Protein AF-A0A2E2RH94-F1 (afdb_monomer_lite)

pLDDT: mean 75.49, std 23.15, range [34.75, 98.81]

Secondary structure (DSSP, 8-state):
----------------PPPPP-------------------------------HHHHHHHHHHHHHHHHHHGGGSS--------S--HHHHTTTEE--SPPP-HHHHHHTT-EEEEEE--TTSTT-SEEEEEEE-GGG-S-EEEEEEE-SSHHHIIIIISHHHHTTSSTT---STTS-S--TTHHHHEEESSSTT--TT-EEESEEEEEEETTEEEEEE-SSHHHHHHHHHHHHHHHTT---

Structure (mmCIF, N/CA/C/O backbone):
data_AF-A0A2E2RH94-F1
#
_entry.id   AF-A0A2E2RH94-F1
#
loop_
_atom_site.group_PDB
_atom_site.id
_atom_site.type_symbol
_atom_site.label_atom_id
_atom_site.label_alt_id
_atom_site.label_comp_id
_atom_site.label_asym_id
_atom_site.label_entity_id
_atom_site.label_seq_id
_atom_site.pdbx_PDB_ins_code
_atom_site.Cartn_x
_atom_site.Cartn_y
_atom_site.Cartn_z
_atom_site.occupancy
_atom_site.B_iso_or_equiv
_atom_site.auth_seq_id
_atom_site.auth_comp_id
_atom_site.auth_asym_id
_atom_site.auth_atom_id
_atom_site.pdbx_PDB_model_num
ATOM 1 N N . MET A 1 1 ? -45.875 38.814 -31.715 1.00 34.75 1 MET A N 1
ATOM 2 C CA . MET A 1 1 ? -45.897 39.236 -33.132 1.00 34.75 1 MET A CA 1
ATOM 3 C C . MET A 1 1 ? -44.471 39.034 -33.633 1.00 34.75 1 MET A C 1
ATOM 5 O O . MET A 1 1 ? -43.617 39.758 -33.154 1.00 34.75 1 MET A O 1
ATOM 9 N N . VAL A 1 2 ? -44.099 38.009 -34.412 1.00 38.94 2 VAL A N 1
ATOM 10 C CA . VAL A 1 2 ? -44.806 36.985 -35.237 1.00 38.94 2 VAL A CA 1
ATOM 11 C C . VAL A 1 2 ? -43.968 35.673 -35.122 1.00 38.94 2 VAL A C 1
ATOM 13 O O . VAL A 1 2 ? -42.753 35.793 -35.152 1.00 38.94 2 VAL A O 1
ATOM 16 N N . VAL A 1 3 ? -44.437 34.502 -34.649 1.00 38.06 3 VAL A N 1
ATOM 17 C CA . VAL A 1 3 ? -45.238 33.383 -35.248 1.00 38.06 3 VAL A CA 1
ATOM 18 C C . VAL A 1 3 ? -44.596 32.615 -36.440 1.00 38.06 3 VAL A C 1
ATOM 20 O O . VAL A 1 3 ? -44.175 33.255 -37.394 1.00 38.06 3 VAL A O 1
ATOM 23 N N . ALA A 1 4 ? -44.694 31.259 -36.391 1.00 41.59 4 ALA A N 1
ATOM 24 C CA . ALA A 1 4 ? -44.465 30.210 -37.433 1.00 41.59 4 ALA A CA 1
ATOM 25 C C . ALA A 1 4 ? -42.999 29.886 -37.843 1.00 41.59 4 ALA A C 1
ATOM 27 O O . ALA A 1 4 ? -42.171 30.788 -37.839 1.00 41.59 4 ALA A O 1
ATOM 28 N N . ALA A 1 5 ? -42.587 28.657 -38.232 1.00 42.06 5 ALA A N 1
ATOM 29 C CA . ALA A 1 5 ? -43.099 27.258 -38.099 1.00 42.06 5 ALA A CA 1
ATOM 30 C C . ALA A 1 5 ? -41.864 26.287 -38.108 1.00 42.06 5 ALA A C 1
ATOM 32 O O . ALA A 1 5 ? -40.779 26.742 -38.463 1.00 42.06 5 ALA A O 1
ATOM 33 N N . ASP A 1 6 ? -41.825 25.058 -37.565 1.00 45.62 6 ASP A N 1
ATOM 34 C CA . ASP A 1 6 ? -42.518 23.761 -37.815 1.00 45.62 6 ASP A CA 1
ATOM 35 C C . ASP A 1 6 ? -42.101 22.988 -39.099 1.00 45.62 6 ASP A C 1
ATOM 37 O O . ASP A 1 6 ? -42.232 23.526 -40.197 1.00 45.62 6 ASP A O 1
ATOM 41 N N . ILE A 1 7 ? -41.608 21.739 -38.934 1.00 41.69 7 ILE A N 1
ATOM 42 C CA . ILE A 1 7 ? -41.880 20.503 -39.725 1.00 41.69 7 ILE A CA 1
ATOM 43 C C . ILE A 1 7 ? -40.933 19.337 -39.330 1.00 41.69 7 ILE A C 1
ATOM 45 O O . ILE A 1 7 ? -39.730 19.501 -39.131 1.00 41.69 7 ILE A O 1
ATOM 49 N N . SER A 1 8 ? -41.509 18.131 -39.253 1.00 41.22 8 SER A N 1
ATOM 50 C CA . SER A 1 8 ? -40.906 16.844 -38.859 1.00 41.22 8 SER A CA 1
ATOM 51 C C . SER A 1 8 ? -39.922 16.194 -39.847 1.00 41.22 8 SER A C 1
ATOM 53 O O . SER A 1 8 ? -40.106 16.269 -41.059 1.00 41.22 8 SER A O 1
ATOM 55 N N . ALA A 1 9 ? -39.040 15.332 -39.319 1.00 44.25 9 ALA A N 1
ATOM 56 C CA . ALA A 1 9 ? -38.658 14.061 -39.955 1.00 44.25 9 ALA A CA 1
ATOM 57 C C . ALA A 1 9 ? -38.325 12.994 -38.887 1.00 44.25 9 ALA A C 1
ATOM 59 O O . ALA A 1 9 ? -37.785 13.314 -37.831 1.00 44.25 9 ALA A O 1
ATOM 60 N N . ALA A 1 10 ? -38.681 11.732 -39.146 1.00 40.06 10 ALA A N 1
ATOM 61 C CA . ALA A 1 10 ? -38.535 10.597 -38.222 1.00 40.06 10 ALA A CA 1
ATOM 62 C C . ALA A 1 10 ? -37.534 9.544 -38.755 1.00 40.06 10 ALA A C 1
ATOM 64 O O . ALA A 1 10 ? -36.900 9.777 -39.781 1.00 40.06 10 ALA A O 1
ATOM 65 N N . LEU A 1 11 ? -37.507 8.355 -38.119 1.00 44.03 11 LEU A N 1
ATOM 66 C CA . LEU A 1 11 ? -36.688 7.158 -38.432 1.00 44.03 11 LEU A CA 1
ATOM 67 C C . LEU A 1 11 ? -35.236 7.244 -37.886 1.00 44.03 11 LEU A C 1
ATOM 69 O O . LEU A 1 11 ? -34.620 8.296 -37.948 1.00 44.03 11 LEU A O 1
ATOM 73 N N . LEU A 1 12 ? -34.611 6.202 -37.314 1.00 41.25 12 LEU A N 1
ATOM 74 C CA . LEU A 1 12 ? -35.006 4.799 -37.089 1.00 41.25 12 LEU A CA 1
ATOM 75 C C . LEU A 1 12 ? -34.323 4.256 -35.801 1.00 41.25 12 LEU A C 1
ATOM 77 O O . LEU A 1 12 ? -33.188 4.626 -35.513 1.00 41.25 12 LEU A O 1
ATOM 81 N N . ARG A 1 13 ? -34.962 3.340 -35.052 1.00 48.84 13 ARG A N 1
ATOM 82 C CA . ARG A 1 13 ? -34.314 2.538 -33.982 1.00 48.84 13 ARG A CA 1
ATOM 83 C C . ARG A 1 13 ? -34.101 1.093 -34.457 1.00 48.84 13 ARG A C 1
ATOM 85 O O . ARG A 1 13 ? -35.051 0.533 -35.002 1.00 48.84 13 ARG A O 1
ATOM 92 N N . PRO A 1 14 ? -32.976 0.431 -34.136 1.00 50.62 14 PRO A N 1
ATOM 93 C CA . PRO A 1 14 ? -32.889 -1.027 -34.118 1.00 50.62 14 PRO A CA 1
ATOM 94 C C . PRO A 1 14 ? -33.113 -1.570 -32.697 1.00 50.62 14 PRO A C 1
ATOM 96 O O . PRO A 1 14 ? -32.369 -1.254 -31.771 1.00 50.62 14 PRO A O 1
ATOM 99 N N . HIS A 1 15 ? -34.124 -2.424 -32.530 1.00 40.31 15 HIS A N 1
ATOM 100 C CA . HIS A 1 15 ? -34.202 -3.346 -31.393 1.00 40.31 15 HIS A CA 1
ATOM 101 C C . HIS A 1 15 ? -33.255 -4.531 -31.632 1.00 40.31 15 HIS A C 1
ATOM 103 O O . HIS A 1 15 ? -33.234 -5.075 -32.734 1.00 40.31 15 HIS A O 1
ATOM 109 N N . LEU A 1 16 ? -32.569 -5.000 -30.587 1.00 48.28 16 LEU A N 1
ATOM 110 C CA . LEU A 1 16 ? -31.959 -6.332 -30.552 1.00 48.28 16 LEU A CA 1
ATOM 111 C C . LEU A 1 16 ? -32.550 -7.120 -29.380 1.00 48.28 16 LEU A C 1
ATOM 113 O O . LEU A 1 16 ? -32.588 -6.647 -28.246 1.00 48.28 16 LEU A O 1
ATOM 117 N N . THR A 1 17 ? -33.083 -8.301 -29.687 1.00 55.12 17 THR A N 1
ATOM 118 C CA . THR A 1 17 ? -33.814 -9.177 -28.760 1.00 55.12 17 THR A CA 1
ATOM 119 C C . THR A 1 17 ? -32.939 -10.333 -28.273 1.00 55.12 17 THR A C 1
ATOM 121 O O . THR A 1 17 ? -32.104 -10.808 -29.044 1.00 55.12 17 THR A O 1
ATOM 124 N N . PRO A 1 18 ? -33.159 -10.858 -27.053 1.00 44.66 18 PRO A N 1
ATOM 125 C CA . PRO A 1 18 ? -32.427 -12.021 -26.557 1.00 44.66 18 PRO A CA 1
ATOM 126 C C . PRO A 1 18 ? -32.802 -13.297 -27.328 1.00 44.66 18 PRO A C 1
ATOM 128 O O . PRO A 1 18 ? -33.971 -13.525 -27.653 1.00 44.66 18 PRO A O 1
ATOM 131 N N . SER A 1 19 ? -31.807 -14.138 -27.616 1.00 50.31 19 SER A N 1
ATOM 132 C CA . SER A 1 19 ? -31.983 -15.433 -28.280 1.00 50.31 19 SER A CA 1
ATOM 133 C C . SER A 1 19 ? -32.398 -16.541 -27.298 1.00 50.31 19 SER A C 1
ATOM 135 O O . SER A 1 19 ? -32.240 -16.433 -26.084 1.00 50.31 19 SER A O 1
ATOM 137 N N . LYS A 1 20 ? -33.029 -17.588 -27.842 1.00 44.81 20 LYS A N 1
ATOM 138 C CA . LYS A 1 20 ? -33.805 -18.589 -27.095 1.00 44.81 20 LYS A CA 1
ATOM 139 C C . LYS A 1 20 ? -32.974 -19.701 -26.454 1.00 44.81 20 LYS A C 1
ATOM 141 O O . LYS A 1 20 ? -31.965 -20.144 -26.992 1.00 44.81 20 LYS A O 1
ATOM 146 N N . CYS A 1 21 ? -33.534 -20.237 -25.372 1.00 38.25 21 CYS A N 1
ATOM 147 C CA . CYS A 1 21 ? -33.260 -21.578 -24.866 1.00 38.25 21 CYS A CA 1
ATOM 148 C C . CYS A 1 21 ? -33.677 -22.652 -25.886 1.00 38.25 21 CYS A C 1
ATOM 150 O O . CYS A 1 21 ? -34.764 -22.541 -26.447 1.00 38.25 21 CYS A O 1
ATOM 152 N N . ASP A 1 22 ? -32.928 -23.753 -25.978 1.00 43.59 22 ASP A N 1
ATOM 153 C CA . ASP A 1 22 ? -33.459 -25.035 -26.456 1.00 43.59 22 ASP A CA 1
ATOM 154 C C . ASP A 1 22 ? -32.840 -26.204 -25.668 1.00 43.59 22 ASP A C 1
ATOM 156 O O . ASP A 1 22 ? -31.654 -26.513 -25.781 1.00 43.59 22 ASP A O 1
ATOM 160 N N . LEU A 1 23 ? -33.659 -26.858 -24.834 1.00 44.84 23 LEU A N 1
ATOM 161 C CA . LEU A 1 23 ? -33.285 -28.083 -24.120 1.00 44.84 23 LEU A CA 1
ATOM 162 C C . LEU A 1 23 ? -33.492 -29.299 -25.027 1.00 44.84 23 LEU A C 1
ATOM 164 O O . LEU A 1 23 ? -34.626 -29.647 -25.361 1.00 44.84 23 LEU A O 1
ATOM 168 N N . HIS A 1 24 ? -32.417 -30.019 -25.341 1.00 39.75 24 HIS A N 1
ATOM 169 C CA . HIS A 1 24 ? -32.516 -31.264 -26.098 1.00 39.75 24 HIS A CA 1
ATOM 170 C C . HIS A 1 24 ? -32.767 -32.469 -25.172 1.00 39.75 24 HIS A C 1
ATOM 172 O O . HIS A 1 24 ? -31.896 -32.887 -24.410 1.00 39.75 24 HIS A O 1
ATOM 178 N N . ARG A 1 25 ? -33.974 -33.047 -25.243 1.00 43.28 25 ARG A N 1
ATOM 179 C CA . ARG A 1 25 ? -34.369 -34.281 -24.539 1.00 43.28 25 ARG A CA 1
ATOM 180 C C . ARG A 1 25 ? -34.593 -35.412 -25.554 1.00 43.28 25 ARG A C 1
ATOM 182 O O . ARG A 1 25 ? -35.577 -35.346 -26.291 1.00 43.28 25 ARG A O 1
ATOM 189 N N . PRO A 1 26 ? -33.780 -36.485 -25.554 1.00 51.16 26 PRO A N 1
ATOM 190 C CA . PRO A 1 26 ? -34.049 -37.666 -26.368 1.00 51.16 26 PRO A CA 1
ATOM 191 C C . PRO A 1 26 ? -35.273 -38.455 -25.883 1.00 51.16 26 PRO A C 1
ATOM 193 O O . PRO A 1 26 ? -35.604 -38.495 -24.693 1.00 51.16 26 PRO A O 1
ATOM 196 N N . SER A 1 27 ? -35.959 -39.080 -26.834 1.00 46.31 27 SER A N 1
ATOM 197 C CA . SER A 1 27 ? -37.256 -39.728 -26.663 1.00 46.31 27 SER A CA 1
ATOM 198 C C . SER A 1 27 ? -37.166 -41.207 -26.258 1.00 46.31 27 SER A C 1
ATOM 200 O O . SER A 1 27 ? -36.162 -41.895 -26.424 1.00 46.31 27 SER A O 1
ATOM 202 N N . ARG A 1 28 ? -38.264 -41.695 -25.672 1.00 45.09 28 ARG A N 1
ATOM 203 C CA . ARG A 1 28 ? -38.402 -43.026 -25.068 1.00 45.09 28 ARG A CA 1
ATOM 204 C C . ARG A 1 28 ? -38.898 -44.034 -26.112 1.00 45.09 28 ARG A C 1
ATOM 206 O O . ARG A 1 28 ? -40.040 -43.917 -26.546 1.00 45.09 28 ARG A O 1
ATOM 213 N N . LEU A 1 29 ? -38.103 -45.048 -26.457 1.00 50.25 29 LEU A N 1
ATOM 214 C CA . LEU A 1 29 ? -38.548 -46.156 -27.317 1.00 50.25 29 LEU A CA 1
ATOM 215 C C . LEU A 1 29 ? -39.038 -47.359 -26.492 1.00 50.25 29 LEU A C 1
ATOM 217 O O . LEU A 1 29 ? -38.396 -47.791 -25.537 1.00 50.25 29 LEU A O 1
ATOM 221 N N . ARG A 1 30 ? -40.206 -47.892 -26.874 1.00 47.62 30 ARG A N 1
ATOM 222 C CA . ARG A 1 30 ? -40.797 -49.148 -26.384 1.00 47.62 30 ARG A CA 1
ATOM 223 C C . ARG A 1 30 ? -40.740 -50.195 -27.496 1.00 47.62 30 ARG A C 1
ATOM 225 O O . ARG A 1 30 ? -41.246 -49.898 -28.570 1.00 47.62 30 ARG A O 1
ATOM 232 N N . THR A 1 31 ? -40.285 -51.403 -27.161 1.00 39.84 31 THR A N 1
ATOM 233 C CA . THR A 1 31 ? -40.664 -52.755 -27.659 1.00 39.84 31 THR A CA 1
ATOM 234 C C . THR A 1 31 ? -39.574 -53.727 -27.167 1.00 39.84 31 THR A C 1
ATOM 236 O O . THR A 1 31 ? -38.442 -53.319 -26.954 1.00 39.84 31 THR A O 1
ATOM 239 N N . GLY A 1 32 ? -39.800 -55.014 -26.907 1.00 41.34 32 GLY A N 1
ATOM 240 C CA . GLY A 1 32 ? -41.037 -55.785 -26.928 1.00 41.34 32 GLY A CA 1
ATOM 241 C C . GLY A 1 32 ? -40.736 -57.290 -26.982 1.00 41.34 32 GLY A C 1
ATOM 242 O O . GLY A 1 32 ? -40.424 -57.799 -28.044 1.00 41.34 32 GLY A O 1
ATOM 243 N N . TYR A 1 33 ? -40.886 -57.981 -25.845 1.00 37.12 33 TYR A N 1
ATOM 244 C CA . TYR A 1 33 ? -41.241 -59.409 -25.719 1.00 37.12 33 TYR A CA 1
ATOM 245 C C . TYR A 1 33 ? -40.425 -60.495 -26.474 1.00 37.12 33 TYR A C 1
ATOM 247 O O . TYR A 1 33 ? -40.554 -60.658 -27.683 1.00 37.12 33 TYR A O 1
ATOM 255 N N . ARG A 1 34 ? -39.803 -61.422 -25.722 1.00 47.12 34 ARG A N 1
ATOM 256 C CA . ARG A 1 34 ? -40.084 -62.880 -25.828 1.00 47.12 34 ARG A CA 1
ATOM 257 C C . ARG A 1 34 ? -39.453 -63.680 -24.682 1.00 47.12 34 ARG A C 1
ATOM 259 O O . ARG A 1 34 ? -38.241 -63.678 -24.506 1.00 47.12 34 ARG A O 1
ATOM 266 N N . LYS A 1 35 ? -40.280 -64.445 -23.961 1.00 40.72 35 LYS A N 1
ATOM 267 C CA . LYS A 1 35 ? -39.820 -65.591 -23.158 1.00 40.72 35 LYS A CA 1
ATOM 268 C C . LYS A 1 35 ? -39.405 -66.737 -24.093 1.00 40.72 35 LYS A C 1
ATOM 270 O O . LYS A 1 35 ? -40.108 -67.009 -25.066 1.00 40.72 35 LYS A O 1
ATOM 275 N N . ARG A 1 36 ? -38.363 -67.486 -23.727 1.00 45.09 36 ARG A N 1
ATOM 276 C CA . ARG A 1 36 ? -38.272 -68.936 -23.976 1.00 45.09 36 ARG A CA 1
ATOM 277 C C . ARG A 1 36 ? -37.844 -69.639 -22.689 1.00 45.09 36 ARG A C 1
ATOM 279 O O . ARG A 1 36 ? -37.303 -69.014 -21.783 1.00 45.09 36 ARG A O 1
ATOM 286 N N . VAL A 1 37 ? -38.192 -70.914 -22.607 1.00 38.94 37 VAL A N 1
ATOM 287 C CA . VAL A 1 37 ? -38.242 -71.740 -21.399 1.00 38.94 37 VAL A CA 1
ATOM 288 C C . VAL A 1 37 ? -37.386 -72.983 -21.641 1.00 38.94 37 VAL A C 1
ATOM 290 O O . VAL A 1 37 ? -37.566 -73.571 -22.697 1.00 38.94 37 VAL A O 1
ATOM 293 N N . PHE A 1 38 ? -36.536 -73.338 -20.659 1.00 35.84 38 PHE A N 1
ATOM 294 C CA . PHE A 1 38 ? -36.025 -74.685 -20.295 1.00 35.84 38 PHE A CA 1
ATOM 295 C C . PHE A 1 38 ? -35.384 -75.563 -21.412 1.00 35.84 38 PHE A C 1
ATOM 297 O O . PHE A 1 38 ? -35.854 -75.625 -22.537 1.00 35.84 38 PHE A O 1
ATOM 304 N N . ILE A 1 39 ? -34.273 -76.269 -21.175 1.00 41.81 39 ILE A N 1
ATOM 305 C CA . ILE A 1 39 ? -34.228 -77.659 -20.664 1.00 41.81 39 ILE A CA 1
ATOM 306 C C . ILE A 1 39 ? -32.754 -78.036 -20.368 1.00 41.81 39 ILE A C 1
ATOM 308 O O . ILE A 1 39 ? -31.844 -77.613 -21.074 1.00 41.81 39 ILE A O 1
ATOM 312 N N . GLN A 1 40 ? -32.576 -78.858 -19.328 1.00 39.44 40 GLN A N 1
ATOM 313 C CA . GLN A 1 40 ? -31.422 -79.687 -18.923 1.00 39.44 40 GLN A CA 1
ATOM 314 C C . GLN A 1 40 ? -30.279 -80.006 -19.914 1.00 39.44 40 GLN A C 1
ATOM 316 O O . GLN A 1 40 ? -30.497 -80.377 -21.062 1.00 39.44 40 GLN A O 1
ATOM 321 N N . GLY A 1 41 ? -29.070 -80.105 -19.342 1.00 40.88 41 GLY A N 1
ATOM 322 C CA . GLY A 1 41 ? -27.928 -80.839 -19.899 1.00 40.88 41 GLY A CA 1
ATOM 323 C C . GLY A 1 41 ? -26.811 -81.024 -18.863 1.00 40.88 41 GLY A C 1
ATOM 324 O O . GLY A 1 41 ? -25.974 -80.143 -18.699 1.00 40.88 41 GLY A O 1
ATOM 325 N N . VAL A 1 42 ? -26.802 -82.151 -18.141 1.00 47.12 42 VAL A N 1
ATOM 326 C CA . VAL A 1 42 ? -25.696 -82.524 -17.235 1.00 47.12 42 VAL A CA 1
ATOM 327 C C . VAL A 1 42 ? -24.639 -83.277 -18.038 1.00 47.12 42 VAL A C 1
ATOM 329 O O . VAL A 1 42 ? -24.945 -84.312 -18.623 1.00 47.12 42 VAL A O 1
ATOM 332 N N . ALA A 1 43 ? -23.397 -82.793 -18.028 1.00 41.72 43 ALA A N 1
ATOM 333 C CA . ALA A 1 43 ? -22.245 -83.516 -18.560 1.00 41.72 43 ALA A CA 1
ATOM 334 C C . ALA A 1 43 ? -21.020 -83.280 -17.666 1.00 41.72 43 ALA A C 1
ATOM 336 O O . ALA A 1 43 ? -20.430 -82.202 -17.651 1.00 41.72 43 ALA A O 1
ATOM 337 N N . THR A 1 44 ? -20.648 -84.301 -16.897 1.00 45.19 44 THR A N 1
ATOM 338 C CA . THR A 1 44 ? -19.412 -84.336 -16.110 1.00 45.19 44 THR A CA 1
ATOM 339 C C . THR A 1 44 ? -18.226 -84.681 -17.006 1.00 45.19 44 THR A C 1
ATOM 341 O O . THR A 1 44 ? -18.223 -85.748 -17.618 1.00 45.19 44 THR A O 1
ATOM 344 N N . ALA A 1 45 ? -17.190 -83.843 -17.022 1.00 41.69 45 ALA A N 1
ATOM 345 C CA . ALA A 1 45 ? -15.897 -84.172 -17.619 1.00 41.69 45 ALA A CA 1
ATOM 346 C C . ALA A 1 45 ? -14.769 -83.742 -16.671 1.00 41.69 45 ALA A C 1
ATOM 348 O O . ALA A 1 45 ? -14.579 -82.553 -16.417 1.00 41.69 45 ALA A O 1
ATOM 349 N N . ALA A 1 46 ? -14.045 -84.719 -16.123 1.00 48.12 46 ALA A N 1
ATOM 350 C CA . ALA A 1 46 ? -12.855 -84.478 -15.316 1.00 48.12 46 ALA A CA 1
ATOM 351 C C . ALA A 1 46 ? -11.629 -84.278 -16.221 1.00 48.12 46 ALA A C 1
ATOM 353 O O . ALA A 1 46 ? -11.464 -85.008 -17.196 1.00 48.12 46 ALA A O 1
ATOM 354 N N . SER A 1 47 ? -10.763 -83.329 -15.861 1.00 53.03 47 SER A N 1
ATOM 355 C CA . SER A 1 47 ? -9.494 -83.024 -16.541 1.00 53.03 47 SER A CA 1
ATOM 356 C C . SER A 1 47 ? -8.439 -82.570 -15.511 1.00 53.03 47 SER A C 1
ATOM 358 O O . SER A 1 47 ? -8.817 -82.122 -14.426 1.00 53.03 47 SER A O 1
ATOM 360 N N . PRO A 1 48 ? -7.130 -82.740 -15.784 1.00 57.03 48 PRO A N 1
ATOM 361 C CA . PRO A 1 48 ? -6.111 -82.907 -14.740 1.00 57.03 48 PRO A CA 1
ATOM 362 C C . PRO A 1 48 ? -5.552 -81.597 -14.145 1.00 57.03 48 PRO A C 1
ATOM 364 O O . PRO A 1 48 ? -5.634 -80.541 -14.776 1.00 57.03 48 PRO A O 1
ATOM 367 N N . PRO A 1 49 ? -4.906 -81.653 -12.961 1.00 50.66 49 PRO A N 1
ATOM 368 C CA . PRO A 1 49 ? -4.275 -80.490 -12.343 1.00 50.66 49 PRO A CA 1
ATOM 369 C C . PRO A 1 49 ? -2.952 -80.139 -13.042 1.00 50.66 49 PRO A C 1
ATOM 371 O O . PRO A 1 49 ? -1.959 -80.856 -12.916 1.00 50.66 49 PRO A O 1
ATOM 374 N N . LEU A 1 50 ? -2.914 -79.005 -13.747 1.00 49.28 50 LEU A N 1
ATOM 375 C CA . LEU A 1 50 ? -1.680 -78.454 -14.313 1.00 49.28 50 LEU A CA 1
ATOM 376 C C . LEU A 1 50 ? -1.084 -77.357 -13.418 1.00 49.28 50 LEU A C 1
ATOM 378 O O . LEU A 1 50 ? -1.779 -76.510 -12.860 1.00 49.28 50 LEU A O 1
ATOM 382 N N . SER A 1 51 ? 0.241 -77.410 -13.271 1.00 57.12 51 SER A N 1
ATOM 383 C CA . SER A 1 51 ? 1.020 -76.661 -12.280 1.00 57.12 51 SER A CA 1
ATOM 384 C C . SER A 1 51 ? 1.052 -75.147 -12.544 1.00 57.12 51 SER A C 1
ATOM 386 O O . SER A 1 51 ? 1.846 -74.654 -13.347 1.00 57.12 51 SER A O 1
ATOM 388 N N . TYR A 1 52 ? 0.213 -74.392 -11.830 1.00 55.50 52 TYR A N 1
ATOM 389 C CA . TYR A 1 52 ? 0.087 -72.933 -11.984 1.00 55.50 52 TYR A CA 1
ATOM 390 C C . TYR A 1 52 ? 1.225 -72.113 -11.340 1.00 55.50 52 TYR A C 1
ATOM 392 O O . TYR A 1 52 ? 1.464 -70.964 -11.721 1.00 55.50 52 TYR A O 1
ATOM 400 N N . SER A 1 53 ? 1.967 -72.686 -10.385 1.00 55.06 53 SER A N 1
ATOM 401 C CA . SER A 1 53 ? 2.873 -71.932 -9.499 1.00 55.06 53 SER A CA 1
ATOM 402 C C . SER A 1 53 ? 4.127 -71.362 -10.175 1.00 55.06 53 SER A C 1
ATOM 404 O O . SER A 1 53 ? 4.683 -70.376 -9.695 1.00 55.06 53 SER A O 1
ATOM 406 N N . ARG A 1 54 ? 4.584 -71.934 -11.300 1.00 53.34 54 ARG A N 1
ATOM 407 C CA . ARG A 1 54 ? 5.798 -71.466 -12.007 1.00 53.34 54 ARG A CA 1
ATOM 408 C C . ARG A 1 54 ? 5.544 -70.441 -13.114 1.00 53.34 54 ARG A C 1
ATOM 410 O O . ARG A 1 54 ? 6.490 -69.773 -13.529 1.00 53.34 54 ARG A O 1
ATOM 417 N N . LEU A 1 55 ? 4.305 -70.310 -13.591 1.00 53.81 55 LEU A N 1
ATOM 418 C CA . LEU A 1 55 ? 3.947 -69.349 -14.642 1.00 53.81 55 LEU A CA 1
ATOM 419 C C . LEU A 1 55 ? 3.648 -67.964 -14.061 1.00 53.81 55 LEU A C 1
ATOM 421 O O . LEU A 1 55 ? 4.169 -66.974 -14.573 1.00 53.81 55 LEU A O 1
ATOM 425 N N . MET A 1 56 ? 2.914 -67.903 -12.944 1.00 58.62 56 MET A N 1
ATOM 426 C CA . MET A 1 56 ? 2.519 -66.638 -12.310 1.00 58.62 56 MET A CA 1
ATOM 427 C C . MET A 1 56 ? 3.713 -65.765 -11.901 1.00 58.62 56 MET A C 1
ATOM 429 O O . MET A 1 56 ? 3.659 -64.559 -12.098 1.00 58.62 56 MET A O 1
ATOM 433 N N . ASN A 1 57 ? 4.822 -66.335 -11.412 1.00 56.22 57 ASN A N 1
ATOM 434 C CA . ASN A 1 57 ? 5.997 -65.526 -11.053 1.00 56.22 57 ASN A CA 1
ATOM 435 C C . ASN A 1 57 ? 6.653 -64.846 -12.267 1.00 56.22 57 ASN A C 1
ATOM 437 O O . ASN A 1 57 ? 7.101 -63.709 -12.159 1.00 56.22 57 ASN A O 1
ATOM 441 N N . LYS A 1 58 ? 6.698 -65.506 -13.433 1.00 54.06 58 LYS A N 1
ATOM 442 C CA . LYS A 1 58 ? 7.305 -64.914 -14.637 1.00 54.06 58 LYS A CA 1
ATOM 443 C C . LYS A 1 58 ? 6.429 -63.810 -15.229 1.00 54.06 58 LYS A C 1
ATOM 445 O O . LYS A 1 58 ? 6.955 -62.786 -15.656 1.00 54.06 58 LYS A O 1
ATOM 450 N N . THR A 1 59 ? 5.107 -63.984 -15.213 1.00 56.03 59 THR A N 1
ATOM 451 C CA . THR A 1 59 ? 4.172 -62.951 -15.681 1.00 56.03 59 THR A CA 1
ATOM 452 C C . THR A 1 59 ? 4.057 -61.784 -14.698 1.00 56.03 59 THR A C 1
ATOM 454 O O . THR A 1 59 ? 4.051 -60.641 -15.142 1.00 56.03 59 THR A O 1
ATOM 457 N N . LEU A 1 60 ? 4.055 -62.027 -13.380 1.00 58.41 60 LEU A N 1
ATOM 458 C CA . LEU A 1 60 ? 4.031 -60.966 -12.361 1.00 58.41 60 LEU A CA 1
ATOM 459 C C . LEU A 1 60 ? 5.287 -60.086 -12.406 1.00 58.41 60 LEU A C 1
ATOM 461 O O . LEU A 1 60 ? 5.156 -58.865 -12.421 1.00 58.41 60 LEU A O 1
ATOM 465 N N . ILE A 1 61 ? 6.487 -60.673 -12.511 1.00 60.38 61 ILE A N 1
ATOM 466 C CA . ILE A 1 61 ? 7.737 -59.900 -12.655 1.00 60.38 61 ILE A CA 1
ATOM 467 C C . ILE A 1 61 ? 7.702 -59.041 -13.933 1.00 60.38 61 ILE A C 1
ATOM 469 O O . ILE A 1 61 ? 8.080 -57.872 -13.895 1.00 60.38 61 ILE A O 1
ATOM 473 N N . SER A 1 62 ? 7.188 -59.581 -15.046 1.00 58.31 62 SER A N 1
ATOM 474 C CA . SER A 1 62 ? 7.051 -58.832 -16.303 1.00 58.31 62 SER A CA 1
ATOM 475 C C . SER A 1 62 ? 6.023 -57.696 -16.234 1.00 58.31 62 SER A C 1
ATOM 477 O O . SER A 1 62 ? 6.210 -56.684 -16.905 1.00 58.31 62 SER A O 1
ATOM 479 N N . ILE A 1 63 ? 4.949 -57.842 -15.451 1.00 59.03 63 ILE A N 1
ATOM 480 C CA . ILE A 1 63 ? 3.946 -56.785 -15.252 1.00 59.03 63 ILE A CA 1
ATOM 481 C C . ILE A 1 63 ? 4.522 -55.669 -14.373 1.00 59.03 63 ILE A C 1
ATOM 483 O O . ILE A 1 63 ? 4.416 -54.502 -14.740 1.00 59.03 63 ILE A O 1
ATOM 487 N N . ILE A 1 64 ? 5.199 -56.017 -13.272 1.00 59.19 64 ILE A N 1
ATOM 488 C CA . ILE A 1 64 ? 5.837 -55.043 -12.370 1.00 59.19 64 ILE A CA 1
ATOM 489 C C . ILE A 1 64 ? 6.893 -54.216 -13.120 1.00 59.19 64 ILE A C 1
ATOM 491 O O . ILE A 1 64 ? 6.887 -52.989 -13.025 1.00 59.19 64 ILE A O 1
ATOM 495 N N . ALA A 1 65 ? 7.745 -54.866 -13.922 1.00 59.06 65 ALA A N 1
ATOM 496 C CA . ALA A 1 65 ? 8.769 -54.188 -14.720 1.00 59.06 65 ALA A CA 1
ATOM 497 C C . ALA A 1 65 ? 8.182 -53.218 -15.766 1.00 59.06 65 ALA A C 1
ATOM 499 O O . ALA A 1 65 ? 8.774 -52.173 -16.043 1.00 59.06 65 ALA A O 1
ATOM 500 N N . LEU A 1 66 ? 7.005 -53.532 -16.323 1.00 54.62 66 LEU A N 1
ATOM 501 C CA . LEU A 1 66 ? 6.315 -52.663 -17.278 1.00 54.62 66 LEU A CA 1
ATOM 502 C C . LEU A 1 66 ? 5.651 -51.462 -16.584 1.00 54.62 66 LEU A C 1
ATOM 504 O O . LEU A 1 66 ? 5.690 -50.355 -17.119 1.00 54.62 66 LEU A O 1
ATOM 508 N N . THR A 1 67 ? 5.101 -51.635 -15.375 1.00 56.72 67 THR A N 1
ATOM 509 C CA . THR A 1 67 ? 4.510 -50.520 -14.615 1.00 56.72 67 THR A CA 1
ATOM 510 C C . THR A 1 67 ? 5.559 -49.546 -14.078 1.00 56.72 67 THR A C 1
ATOM 512 O O . THR A 1 67 ? 5.314 -48.343 -14.081 1.00 56.72 67 THR A O 1
ATOM 515 N N . THR A 1 68 ? 6.749 -50.020 -13.686 1.00 55.75 68 THR A N 1
ATOM 516 C CA . THR A 1 68 ? 7.842 -49.143 -13.216 1.00 55.75 68 THR A CA 1
ATOM 517 C C . THR A 1 68 ? 8.479 -48.300 -14.323 1.00 55.75 68 THR A C 1
ATOM 519 O O . THR A 1 68 ? 9.086 -47.274 -14.032 1.00 55.75 68 THR A O 1
ATOM 522 N N . LEU A 1 69 ? 8.343 -48.702 -15.592 1.00 52.31 69 LEU A N 1
ATOM 523 C CA . LEU A 1 69 ? 8.863 -47.927 -16.724 1.00 52.31 69 LEU A CA 1
ATOM 524 C C . LEU A 1 69 ? 7.949 -46.742 -17.091 1.00 52.31 69 LEU A C 1
ATOM 526 O O . LEU A 1 69 ? 8.413 -45.759 -17.664 1.00 52.31 69 LEU A O 1
ATOM 530 N N . LEU A 1 70 ? 6.662 -46.802 -16.726 1.00 50.53 70 LEU A N 1
ATOM 531 C CA . LEU A 1 70 ? 5.682 -45.751 -17.025 1.00 50.53 70 LEU A CA 1
ATOM 532 C C . LEU A 1 70 ? 5.693 -44.600 -15.997 1.00 50.53 70 LEU A C 1
ATOM 534 O O . LEU A 1 70 ? 5.255 -43.496 -16.306 1.00 50.53 70 LEU A O 1
ATOM 538 N N . SER A 1 71 ? 6.234 -44.818 -14.793 1.00 51.38 71 SER A N 1
ATOM 539 C CA . SER A 1 71 ? 6.287 -43.811 -13.718 1.00 51.38 71 SER A CA 1
ATOM 540 C C . SER A 1 71 ? 7.405 -42.766 -13.854 1.00 51.38 71 SER A C 1
ATOM 542 O O . SER A 1 71 ? 7.495 -41.867 -13.024 1.00 51.38 71 SER A O 1
ATOM 544 N N . VAL A 1 72 ? 8.260 -42.852 -14.881 1.00 55.38 72 VAL A N 1
ATOM 545 C CA . VAL A 1 72 ? 9.433 -41.963 -15.048 1.00 55.38 72 VAL A CA 1
ATOM 546 C C . VAL A 1 72 ? 9.103 -40.673 -15.829 1.00 55.38 72 VAL A C 1
ATOM 548 O O . VAL A 1 72 ? 9.891 -39.734 -15.834 1.00 55.38 72 VAL A O 1
ATOM 551 N N . PHE A 1 73 ? 7.912 -40.563 -16.432 1.00 51.62 73 PHE A N 1
ATOM 552 C CA . PHE A 1 73 ? 7.505 -39.396 -17.237 1.00 51.62 73 PHE A CA 1
ATOM 553 C C . PHE A 1 73 ? 6.756 -38.284 -16.471 1.00 51.62 73 PHE A C 1
ATOM 555 O O . PHE A 1 73 ? 6.281 -37.331 -17.082 1.00 51.62 73 PHE A O 1
ATOM 562 N N . ALA A 1 74 ? 6.673 -38.356 -15.138 1.00 56.00 74 ALA A N 1
ATOM 563 C CA . ALA A 1 74 ? 5.955 -37.371 -14.317 1.00 56.00 74 ALA A CA 1
ATOM 564 C C . ALA A 1 74 ? 6.789 -36.138 -13.888 1.00 56.00 74 ALA A C 1
ATOM 566 O O . ALA A 1 74 ? 6.315 -35.336 -13.088 1.00 56.00 74 ALA A O 1
ATOM 567 N N . ILE A 1 75 ? 8.014 -35.958 -14.406 1.00 58.84 75 ILE A N 1
ATOM 568 C CA . ILE A 1 75 ? 8.869 -34.784 -14.127 1.00 58.84 75 ILE A CA 1
ATOM 569 C C . ILE A 1 75 ? 9.307 -34.132 -15.447 1.00 58.84 75 ILE A C 1
ATOM 571 O O . ILE A 1 75 ? 10.471 -34.177 -15.835 1.00 58.84 75 ILE A O 1
ATOM 575 N N . ALA A 1 76 ? 8.342 -33.547 -16.160 1.00 52.34 76 ALA A N 1
ATOM 576 C CA . ALA A 1 76 ? 8.590 -32.752 -17.366 1.00 52.34 76 ALA A CA 1
ATOM 577 C C . ALA A 1 76 ? 7.488 -31.701 -17.620 1.00 52.34 76 ALA A C 1
ATOM 579 O O . ALA A 1 76 ? 7.055 -31.514 -18.754 1.00 52.34 76 ALA A O 1
ATOM 580 N N . CYS A 1 77 ? 7.034 -30.989 -16.580 1.00 53.03 77 CYS A N 1
ATOM 581 C CA . CYS A 1 77 ? 6.251 -29.763 -16.780 1.00 53.03 77 CYS A CA 1
ATOM 582 C C . CYS A 1 77 ? 7.210 -28.577 -16.973 1.00 53.03 77 CYS A C 1
ATOM 584 O O . CYS A 1 77 ? 7.427 -27.767 -16.074 1.00 53.03 77 CYS A O 1
ATOM 586 N N . GLY A 1 78 ? 7.868 -28.550 -18.134 1.00 44.22 78 GLY A N 1
ATOM 587 C CA . GLY A 1 78 ? 8.706 -27.436 -18.559 1.00 44.22 78 GLY A CA 1
ATOM 588 C C . GLY A 1 78 ? 7.864 -26.351 -19.226 1.00 44.22 78 GLY A C 1
ATOM 589 O O . GLY A 1 78 ? 7.154 -26.638 -20.183 1.00 44.22 78 GLY A O 1
ATOM 590 N N . SER A 1 79 ? 7.981 -25.128 -18.710 1.00 54.28 79 SER A N 1
ATOM 591 C CA . SER A 1 79 ? 7.705 -23.837 -19.357 1.00 54.28 79 SER A CA 1
ATOM 592 C C . SER A 1 79 ? 6.669 -23.809 -20.492 1.00 54.28 79 SER A C 1
ATOM 594 O O . SER A 1 79 ? 7.020 -23.935 -21.666 1.00 54.28 79 SER A O 1
ATOM 596 N N . ASN A 1 80 ? 5.419 -23.474 -20.162 1.00 42.12 80 ASN A N 1
ATOM 597 C CA . ASN A 1 80 ? 4.558 -22.775 -21.114 1.00 42.12 80 ASN A CA 1
ATOM 598 C C . ASN A 1 80 ? 4.684 -21.267 -20.876 1.00 42.12 80 ASN A C 1
ATOM 600 O O . ASN A 1 80 ? 4.383 -20.797 -19.780 1.00 42.12 80 ASN A O 1
ATOM 604 N N . SER A 1 81 ? 5.088 -20.519 -21.902 1.00 56.50 81 SER A N 1
ATOM 605 C CA . SER A 1 81 ? 5.110 -19.053 -21.896 1.00 56.50 81 SER A CA 1
ATOM 606 C C . SER A 1 81 ? 3.678 -18.506 -21.941 1.00 56.50 81 SER A C 1
ATOM 608 O O . SER A 1 81 ? 3.174 -18.145 -23.003 1.00 56.50 81 SER A O 1
ATOM 610 N N . GLY A 1 82 ? 2.994 -18.520 -20.797 1.00 40.16 82 GLY A N 1
ATOM 611 C CA . GLY A 1 82 ? 1.684 -17.905 -20.608 1.00 40.16 82 GLY A CA 1
ATOM 612 C C . GLY A 1 82 ? 1.844 -16.583 -19.874 1.00 40.16 82 GLY A C 1
ATOM 613 O O . GLY A 1 82 ? 2.163 -16.590 -18.691 1.00 40.16 82 GLY A O 1
ATOM 614 N N . ASP A 1 83 ? 1.628 -15.474 -20.578 1.00 56.59 83 ASP A N 1
ATOM 615 C CA . ASP A 1 83 ? 1.679 -14.125 -20.010 1.00 56.59 83 ASP A CA 1
ATOM 616 C C . ASP A 1 83 ? 0.378 -13.835 -19.243 1.00 56.59 83 ASP A C 1
ATOM 618 O O . ASP A 1 83 ? -0.582 -13.259 -19.754 1.00 56.59 83 ASP A O 1
ATOM 622 N N . GLY A 1 84 ? 0.311 -14.372 -18.029 1.00 53.66 84 GLY A N 1
ATOM 623 C CA . GLY A 1 84 ? -0.775 -14.195 -17.076 1.00 53.66 84 GLY A CA 1
ATOM 624 C C . GLY A 1 84 ? -0.266 -14.514 -15.670 1.00 53.66 84 GLY A C 1
ATOM 625 O O . GLY A 1 84 ? 0.650 -15.330 -15.535 1.00 53.66 84 GLY A O 1
ATOM 626 N N . PRO A 1 85 ? -0.809 -13.877 -14.617 1.00 52.12 85 PRO A N 1
ATOM 627 C CA . PRO A 1 85 ? -0.315 -14.072 -13.261 1.00 52.12 85 PRO A CA 1
ATOM 628 C C . PRO A 1 85 ? -0.417 -15.548 -12.873 1.00 52.12 85 PRO A C 1
ATOM 630 O O . PRO A 1 85 ? -1.491 -16.150 -12.933 1.00 52.12 85 PRO A O 1
ATOM 633 N N . HIS A 1 86 ? 0.708 -16.139 -12.470 1.00 53.97 86 HIS A N 1
ATOM 634 C CA . HIS A 1 86 ? 0.699 -17.477 -11.898 1.00 53.97 86 HIS A CA 1
ATOM 635 C C . HIS A 1 86 ? -0.188 -17.464 -10.642 1.00 53.97 86 HIS A C 1
ATOM 637 O O . HIS A 1 86 ? -0.022 -16.604 -9.780 1.00 53.97 86 HIS A O 1
ATOM 643 N N . GLU A 1 87 ? -1.076 -18.451 -10.486 1.00 51.47 87 GLU A N 1
ATOM 644 C CA . GLU A 1 87 ? -1.866 -18.657 -9.252 1.00 51.47 87 GLU A CA 1
ATOM 645 C C . GLU A 1 87 ? -0.984 -18.618 -7.987 1.00 51.47 87 GLU A C 1
ATOM 647 O O . GLU A 1 87 ? -1.371 -18.078 -6.955 1.00 51.47 87 GLU A O 1
ATOM 652 N N . ALA A 1 88 ? 0.255 -19.110 -8.092 1.00 52.84 88 ALA A N 1
ATOM 653 C CA . ALA A 1 88 ? 1.251 -19.038 -7.027 1.00 52.84 88 ALA A CA 1
ATOM 654 C C . ALA A 1 88 ? 1.654 -17.600 -6.632 1.00 52.84 88 ALA A C 1
ATOM 656 O O . ALA A 1 88 ? 1.920 -17.368 -5.458 1.00 52.84 88 ALA A O 1
ATOM 657 N N . ASP A 1 89 ? 1.680 -16.638 -7.561 1.00 51.62 89 ASP A N 1
ATOM 658 C CA . ASP A 1 89 ? 1.970 -15.230 -7.254 1.00 51.62 89 ASP A CA 1
ATOM 659 C C . ASP A 1 89 ? 0.735 -14.491 -6.713 1.00 51.62 89 ASP A C 1
ATOM 661 O O . ASP A 1 89 ? 0.874 -13.668 -5.810 1.00 51.62 89 ASP A O 1
ATOM 665 N N . LEU A 1 90 ? -0.483 -14.849 -7.142 1.00 54.16 90 LEU A N 1
ATOM 666 C CA . LEU A 1 90 ? -1.713 -14.366 -6.491 1.00 54.16 90 LEU A CA 1
ATOM 667 C C . LEU A 1 90 ? -1.775 -14.820 -5.020 1.00 54.16 90 LEU A C 1
ATOM 669 O O . LEU A 1 90 ? -2.058 -14.017 -4.129 1.00 54.16 90 LEU A O 1
ATOM 673 N N . LEU A 1 91 ? -1.394 -16.071 -4.742 1.00 58.09 91 LEU A N 1
ATOM 674 C CA . LEU A 1 91 ? -1.232 -16.596 -3.380 1.00 58.09 91 LEU A CA 1
ATOM 675 C C . LEU A 1 91 ? -0.069 -15.947 -2.597 1.00 58.09 91 LEU A C 1
ATOM 677 O O . LEU A 1 91 ? -0.048 -16.034 -1.372 1.00 58.09 91 LEU A O 1
ATOM 681 N N . ARG A 1 92 ? 0.877 -15.266 -3.264 1.00 70.56 92 ARG A N 1
ATOM 682 C CA . ARG A 1 92 ? 1.931 -14.445 -2.628 1.00 70.56 92 ARG A CA 1
ATOM 683 C C . ARG A 1 92 ? 1.508 -12.993 -2.373 1.00 70.56 92 ARG A C 1
ATOM 685 O O . ARG A 1 92 ? 2.292 -12.261 -1.770 1.00 70.56 92 ARG A O 1
ATOM 692 N N . LYS A 1 93 ? 0.319 -12.557 -2.807 1.00 89.31 93 LYS A N 1
ATOM 693 C CA . LYS A 1 93 ? -0.178 -11.189 -2.567 1.00 89.31 93 LYS A CA 1
ATOM 694 C C . LYS A 1 93 ? -0.964 -11.043 -1.272 1.00 89.31 93 LYS A C 1
ATOM 696 O O . LYS A 1 93 ? -0.799 -10.037 -0.591 1.00 89.31 93 LYS A O 1
ATOM 701 N N . ILE A 1 94 ? -1.818 -12.006 -0.932 1.00 94.69 94 ILE A N 1
ATOM 702 C CA . ILE A 1 94 ? -2.722 -11.915 0.225 1.00 94.69 94 ILE A CA 1
ATOM 703 C C . ILE A 1 94 ? -2.327 -12.971 1.258 1.00 94.69 94 ILE A C 1
ATOM 705 O O . ILE A 1 94 ? -2.231 -14.156 0.951 1.00 94.69 94 ILE A O 1
ATOM 709 N N . THR A 1 95 ? -2.070 -12.555 2.496 1.00 94.25 95 THR A N 1
ATOM 710 C CA . THR A 1 95 ? -1.652 -13.450 3.584 1.00 94.25 95 THR A CA 1
ATOM 711 C C . THR A 1 95 ? -2.265 -13.014 4.909 1.00 94.25 95 THR A C 1
ATOM 713 O O . THR A 1 95 ? -1.971 -11.932 5.418 1.00 94.25 95 THR A O 1
ATOM 716 N N . ALA A 1 96 ? -3.089 -13.879 5.497 1.00 92.12 96 ALA A N 1
ATOM 717 C CA . ALA A 1 96 ? -3.611 -13.693 6.846 1.00 92.12 96 ALA A CA 1
ATOM 718 C C . ALA A 1 96 ? -2.532 -13.989 7.907 1.00 92.12 96 ALA A C 1
ATOM 720 O O . ALA A 1 96 ? -1.681 -14.860 7.723 1.00 92.12 96 ALA A O 1
ATOM 721 N N . SER A 1 97 ? -2.575 -13.263 9.024 1.00 91.69 97 SER A N 1
ATOM 722 C CA . SER A 1 97 ? -1.713 -13.457 10.196 1.00 91.69 97 SER A CA 1
ATOM 723 C C . SER A 1 97 ? -2.362 -12.796 11.414 1.00 91.69 97 SER A C 1
ATOM 725 O O . SER A 1 97 ? -2.985 -11.742 11.277 1.00 91.69 97 SER A O 1
ATOM 727 N N . ASP A 1 98 ? -2.187 -13.374 12.603 1.00 90.06 98 ASP A N 1
ATOM 728 C CA . ASP A 1 98 ? -2.781 -12.868 13.852 1.00 90.06 98 ASP A CA 1
ATOM 729 C C . ASP A 1 98 ? -2.140 -11.552 14.346 1.00 90.06 98 ASP A C 1
ATOM 731 O O . ASP A 1 98 ? -2.651 -10.909 15.266 1.00 90.06 98 ASP A O 1
ATOM 735 N N . ARG A 1 99 ? -1.009 -11.127 13.758 1.00 93.81 99 ARG A N 1
ATOM 736 C CA . ARG A 1 99 ? -0.345 -9.861 14.104 1.00 93.81 99 ARG A CA 1
ATOM 737 C C . ARG A 1 99 ? -1.058 -8.672 13.468 1.00 93.81 99 ARG A C 1
ATOM 739 O O . ARG A 1 99 ? -1.058 -8.548 12.250 1.00 93.81 99 ARG A O 1
ATOM 746 N N . ILE A 1 100 ? -1.517 -7.738 14.296 1.00 96.75 100 ILE A N 1
ATOM 747 C CA . ILE A 1 100 ? -1.903 -6.390 13.864 1.00 96.75 100 ILE A CA 1
ATOM 748 C C . ILE A 1 100 ? -0.651 -5.507 13.800 1.00 96.75 100 ILE A C 1
ATOM 750 O O . ILE A 1 100 ? 0.075 -5.396 14.787 1.00 96.75 100 ILE A O 1
ATOM 754 N N . PHE A 1 101 ? -0.402 -4.899 12.642 1.00 97.94 101 PHE A N 1
ATOM 755 C CA . PHE A 1 101 ? 0.694 -3.964 12.401 1.00 97.94 101 PHE A CA 1
ATOM 756 C C . PHE A 1 101 ? 0.267 -2.515 12.650 1.00 97.94 101 PHE A C 1
ATOM 758 O O . PHE A 1 101 ? -0.862 -2.125 12.328 1.00 97.94 101 PHE A O 1
ATOM 765 N N . THR A 1 102 ? 1.201 -1.701 13.141 1.00 98.00 102 THR A N 1
ATOM 766 C CA . THR A 1 102 ? 1.069 -0.238 13.249 1.00 98.00 102 THR A CA 1
ATOM 767 C C . THR A 1 102 ? 2.164 0.482 12.456 1.00 98.00 102 THR A C 1
ATOM 769 O O . THR A 1 102 ? 3.083 -0.140 11.921 1.00 98.00 102 THR A O 1
ATOM 772 N N . ALA A 1 103 ? 2.087 1.813 12.348 1.00 97.69 103 ALA A N 1
ATOM 773 C CA . ALA A 1 103 ? 3.128 2.595 11.676 1.00 97.69 103 ALA A CA 1
ATOM 774 C C . ALA A 1 103 ? 4.497 2.442 12.368 1.00 97.69 103 ALA A C 1
ATOM 776 O O . ALA A 1 103 ? 5.535 2.426 11.705 1.00 97.69 103 ALA A O 1
ATOM 777 N N . GLU A 1 104 ? 4.497 2.290 13.691 1.00 97.56 104 GLU A N 1
ATOM 778 C CA . GLU A 1 104 ? 5.684 2.157 14.533 1.00 97.56 104 GLU A CA 1
ATOM 779 C C . GLU A 1 104 ? 6.496 0.900 14.200 1.00 97.56 104 GLU A C 1
ATOM 781 O O . GLU A 1 104 ? 7.722 0.977 14.231 1.00 97.56 104 GLU A O 1
ATOM 786 N N . ASP A 1 105 ? 5.858 -0.208 13.802 1.00 97.62 105 ASP A N 1
ATOM 787 C CA . ASP A 1 105 ? 6.553 -1.432 13.367 1.00 97.62 105 ASP A CA 1
ATOM 788 C C . ASP A 1 105 ? 7.494 -1.162 12.183 1.00 97.62 105 ASP A C 1
ATOM 790 O O . ASP A 1 105 ? 8.638 -1.621 12.150 1.00 97.62 105 ASP A O 1
ATOM 794 N N . PHE A 1 106 ? 7.032 -0.363 11.218 1.00 97.94 106 PHE A N 1
ATOM 795 C CA . PHE A 1 106 ? 7.811 0.010 10.039 1.00 97.94 106 PHE A CA 1
ATOM 796 C C . PHE A 1 106 ? 8.841 1.105 10.355 1.00 97.94 106 PHE A C 1
ATOM 798 O O . PHE A 1 106 ? 9.965 1.082 9.847 1.00 97.94 106 PHE A O 1
ATOM 805 N N . LEU A 1 107 ? 8.505 2.057 11.230 1.00 96.81 107 LEU A N 1
ATOM 806 C CA . LEU A 1 107 ? 9.453 3.082 11.680 1.00 96.81 107 LEU A CA 1
ATOM 807 C C . LEU A 1 107 ? 10.610 2.480 12.497 1.00 96.81 107 LEU A C 1
ATOM 809 O O . LEU A 1 107 ? 11.751 2.923 12.348 1.00 96.81 107 LEU A O 1
ATOM 813 N N . ALA A 1 108 ? 10.349 1.448 13.304 1.00 96.31 108 ALA A N 1
ATOM 814 C CA . ALA A 1 108 ? 11.348 0.763 14.126 1.00 96.31 108 ALA A CA 1
ATOM 815 C C . ALA A 1 108 ? 12.460 0.102 13.293 1.00 96.31 108 ALA A C 1
ATOM 817 O O . ALA A 1 108 ? 13.614 0.083 13.719 1.00 96.31 108 ALA A O 1
ATOM 818 N N . ILE A 1 109 ? 12.148 -0.361 12.078 1.00 95.00 109 ILE A N 1
ATOM 819 C CA . ILE A 1 109 ? 13.128 -0.929 11.132 1.00 95.00 109 ILE A CA 1
ATOM 820 C C . ILE A 1 109 ? 13.833 0.134 10.271 1.00 95.00 109 ILE A C 1
ATOM 822 O O . ILE A 1 109 ? 14.556 -0.188 9.325 1.00 95.00 109 ILE A O 1
ATOM 826 N N . GLY A 1 110 ? 13.626 1.417 10.580 1.00 95.25 110 GLY A N 1
ATOM 827 C CA . GLY A 1 110 ? 14.266 2.544 9.910 1.00 95.25 110 GLY A CA 1
ATOM 828 C C . GLY A 1 110 ? 13.556 3.036 8.647 1.00 95.25 110 GLY A C 1
ATOM 829 O O . GLY A 1 110 ? 14.169 3.786 7.879 1.00 95.25 110 GLY A O 1
ATOM 830 N N . MET A 1 111 ? 12.295 2.653 8.397 1.00 97.12 111 MET A N 1
ATOM 831 C CA . MET A 1 111 ? 11.484 3.339 7.384 1.00 97.12 111 MET A CA 1
ATOM 832 C C . MET A 1 111 ? 11.318 4.804 7.792 1.00 97.12 111 MET A C 1
ATOM 834 O O . MET A 1 111 ? 11.058 5.128 8.949 1.00 97.12 111 MET A O 1
ATOM 838 N N . LYS A 1 112 ? 11.447 5.715 6.831 1.00 97.69 112 LYS A N 1
ATOM 839 C CA . LYS A 1 112 ? 11.224 7.144 7.045 1.00 97.69 112 LYS A CA 1
ATOM 840 C C . LYS A 1 112 ? 9.845 7.513 6.517 1.00 97.69 112 LYS A C 1
ATOM 842 O O . LYS A 1 112 ? 9.653 7.558 5.302 1.00 97.69 112 LYS A O 1
ATOM 847 N N . LYS A 1 113 ? 8.895 7.796 7.417 1.00 97.88 113 LYS A N 1
ATOM 848 C CA . LYS A 1 113 ? 7.610 8.414 7.051 1.00 97.88 113 LYS A CA 1
ATOM 849 C C . LYS A 1 113 ? 7.879 9.805 6.473 1.00 97.88 113 LYS A C 1
ATOM 851 O O . LYS A 1 113 ? 8.448 10.661 7.146 1.00 97.88 113 LYS A O 1
ATOM 856 N N . ALA A 1 114 ? 7.480 10.005 5.225 1.00 97.69 114 ALA A N 1
ATOM 857 C CA . ALA A 1 114 ? 7.568 11.273 4.512 1.00 97.69 114 ALA A CA 1
ATOM 858 C C . ALA A 1 114 ? 6.243 12.043 4.566 1.00 97.69 114 ALA A C 1
ATOM 860 O O . ALA A 1 114 ? 6.256 13.272 4.615 1.00 97.69 114 ALA A O 1
ATOM 861 N N . LYS A 1 115 ? 5.110 11.328 4.569 1.00 98.19 115 LYS A N 1
ATOM 862 C CA . LYS A 1 115 ? 3.764 11.888 4.733 1.00 98.19 115 LYS A CA 1
ATOM 863 C C . LYS A 1 115 ? 2.850 10.932 5.487 1.00 98.19 115 LYS A C 1
ATOM 865 O O . LYS A 1 115 ? 3.059 9.721 5.501 1.00 98.19 115 LYS A O 1
ATOM 870 N N . GLU A 1 116 ? 1.805 11.511 6.044 1.00 98.31 116 GLU A N 1
ATOM 871 C CA . GLU A 1 116 ? 0.618 10.837 6.549 1.00 98.31 116 GLU A CA 1
ATOM 872 C C . GLU A 1 116 ? -0.560 11.408 5.760 1.00 98.31 116 GLU A C 1
ATOM 874 O O . GLU A 1 116 ? -0.622 12.622 5.553 1.00 98.31 116 GLU A O 1
ATOM 879 N N . TYR A 1 117 ? -1.404 10.535 5.222 1.00 98.50 117 TYR A N 1
ATOM 880 C CA . TYR A 1 117 ? -2.478 10.900 4.308 1.00 98.50 117 TYR A CA 1
ATOM 881 C C . TYR A 1 117 ? -3.802 11.068 5.047 1.00 98.50 117 TYR A C 1
ATOM 883 O O . TYR A 1 117 ? -4.101 10.329 5.986 1.00 98.50 117 TYR A O 1
ATOM 891 N N . ASP A 1 118 ? -4.626 11.997 4.565 1.00 98.38 118 ASP A N 1
ATOM 892 C CA . ASP A 1 118 ? -6.038 12.042 4.927 1.00 98.38 118 ASP A CA 1
ATOM 893 C C . ASP A 1 118 ? -6.758 10.837 4.297 1.00 98.38 118 ASP A C 1
ATOM 895 O O . ASP A 1 118 ? -6.850 10.709 3.073 1.00 98.38 118 ASP A O 1
ATOM 899 N N . VAL A 1 119 ? -7.252 9.935 5.147 1.00 98.44 119 VAL A N 1
ATOM 900 C CA . VAL A 1 119 ? -8.006 8.740 4.736 1.00 98.44 119 VAL A CA 1
ATOM 901 C C . VAL A 1 119 ? -9.466 9.045 4.384 1.00 98.44 119 VAL A C 1
ATOM 903 O O . VAL A 1 119 ? -10.223 8.135 4.055 1.00 98.44 119 VAL A O 1
ATOM 906 N N . THR A 1 120 ? -9.890 10.313 4.396 1.00 97.81 120 THR A N 1
ATOM 907 C CA . THR A 1 120 ? -11.207 10.721 3.895 1.00 97.81 120 THR A CA 1
ATOM 908 C C . THR A 1 120 ? -11.385 10.269 2.439 1.00 97.81 120 THR A C 1
ATOM 910 O O . THR A 1 120 ? -10.667 10.696 1.535 1.00 97.81 120 THR A O 1
ATOM 913 N N . GLY A 1 121 ? -12.355 9.381 2.209 1.00 96.56 121 GLY A N 1
ATOM 914 C CA . GLY A 1 121 ? -12.619 8.762 0.902 1.00 96.56 121 GLY A CA 1
ATOM 915 C C . GLY A 1 121 ? -11.882 7.441 0.636 1.00 96.56 121 GLY A C 1
ATOM 916 O O . GLY A 1 121 ? -12.201 6.785 -0.351 1.00 96.56 121 GLY A O 1
ATOM 917 N N . LEU A 1 122 ? -10.968 7.012 1.513 1.00 98.00 122 LEU A N 1
ATOM 918 C CA . LEU A 1 122 ? -10.384 5.667 1.515 1.00 98.00 122 LEU A CA 1
ATOM 919 C C . LEU A 1 122 ? -11.168 4.783 2.496 1.00 98.00 122 LEU A C 1
ATOM 921 O O . LEU A 1 122 ? -10.860 4.714 3.685 1.00 98.00 122 LEU A O 1
ATOM 925 N N . THR A 1 123 ? -12.225 4.136 2.004 1.00 97.81 123 THR A N 1
ATOM 926 C CA . THR A 1 123 ? -13.137 3.329 2.832 1.00 97.81 123 THR A CA 1
ATOM 927 C C . THR A 1 123 ? -12.387 2.269 3.648 1.00 97.81 123 THR A C 1
ATOM 929 O O . THR A 1 123 ? -11.480 1.608 3.148 1.00 97.81 123 THR A O 1
ATOM 932 N N . GLY A 1 124 ? -12.773 2.105 4.917 1.00 97.06 124 GLY A N 1
ATOM 933 C CA . GLY A 1 124 ? -12.243 1.083 5.829 1.00 97.06 124 GLY A CA 1
ATOM 934 C C . GLY A 1 124 ? -10.854 1.367 6.419 1.00 97.06 124 GLY A C 1
ATOM 935 O O . GLY A 1 124 ? -10.503 0.755 7.426 1.00 97.06 124 GLY A O 1
ATOM 936 N N . ALA A 1 125 ? -10.069 2.289 5.855 1.00 98.12 125 ALA A N 1
ATOM 937 C CA . ALA A 1 125 ? -8.727 2.576 6.357 1.00 98.12 125 ALA A CA 1
ATOM 938 C C . ALA A 1 125 ? -8.754 3.400 7.657 1.00 98.12 125 ALA A C 1
ATOM 940 O O . ALA A 1 125 ? -9.499 4.372 7.788 1.00 98.12 125 ALA A O 1
ATOM 941 N N . THR A 1 126 ? -7.899 3.036 8.612 1.00 98.44 126 THR A N 1
ATOM 942 C CA . THR A 1 126 ? -7.699 3.755 9.880 1.00 98.44 126 THR A CA 1
ATOM 943 C C . THR A 1 126 ? -6.585 4.794 9.785 1.00 98.44 126 THR A C 1
ATOM 945 O O . THR A 1 126 ? -6.661 5.836 10.432 1.00 98.44 126 THR A O 1
ATOM 948 N N . SER A 1 127 ? -5.564 4.536 8.966 1.00 98.44 127 SER A N 1
ATOM 949 C CA . SER A 1 127 ? -4.528 5.500 8.591 1.00 98.44 127 SER A CA 1
ATOM 950 C C . SER A 1 127 ? -3.852 5.081 7.284 1.00 98.44 127 SER A C 1
ATOM 952 O O . SER A 1 127 ? -3.944 3.928 6.854 1.00 98.44 127 SER A O 1
ATOM 954 N N . ALA A 1 128 ? -3.156 6.011 6.634 1.00 98.75 128 ALA A N 1
ATOM 955 C CA . ALA A 1 128 ? -2.284 5.697 5.510 1.00 98.75 128 ALA A CA 1
ATOM 956 C C . ALA A 1 128 ? -1.031 6.579 5.549 1.00 98.75 128 ALA A C 1
ATOM 958 O O . ALA A 1 128 ? -1.105 7.771 5.848 1.00 98.75 128 ALA A O 1
ATOM 959 N N . ILE A 1 129 ? 0.131 5.999 5.255 1.00 98.69 129 ILE A N 1
ATOM 960 C CA . ILE A 1 129 ? 1.418 6.702 5.263 1.00 98.69 129 ILE A CA 1
ATOM 961 C C . ILE A 1 129 ? 2.173 6.475 3.960 1.00 98.69 129 ILE A C 1
ATOM 963 O O . ILE A 1 129 ? 2.102 5.407 3.352 1.00 98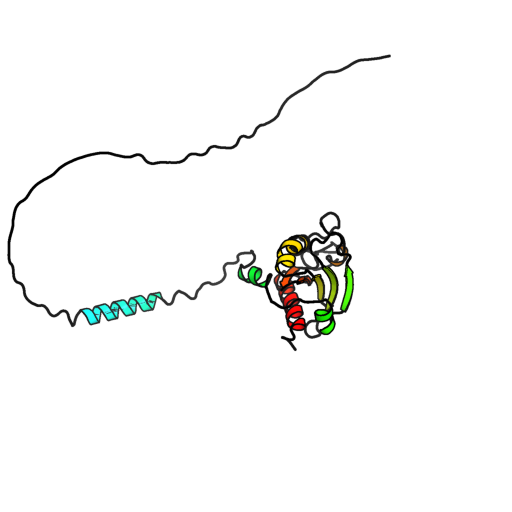.69 129 ILE A O 1
ATOM 967 N N . TYR A 1 130 ? 2.961 7.474 3.581 1.00 98.56 130 TYR A N 1
ATOM 968 C CA . TYR A 1 130 ? 3.943 7.379 2.510 1.00 98.56 130 TYR A CA 1
ATOM 969 C C . TYR A 1 130 ? 5.337 7.570 3.080 1.00 98.56 130 TYR A C 1
ATOM 971 O O . TYR A 1 130 ? 5.572 8.448 3.919 1.00 98.56 130 TYR A O 1
ATOM 979 N N . GLY A 1 131 ? 6.285 6.771 2.616 1.00 97.81 131 GLY A N 1
ATOM 980 C CA . GLY A 1 131 ? 7.654 6.842 3.090 1.00 97.81 131 GLY A CA 1
ATOM 981 C C . GLY A 1 131 ? 8.615 6.035 2.245 1.00 97.81 131 GLY A C 1
ATOM 982 O O . GLY A 1 131 ? 8.276 5.520 1.181 1.00 97.81 131 GLY A O 1
ATOM 983 N N . PHE A 1 132 ? 9.842 5.942 2.735 1.00 96.81 132 PHE A N 1
ATOM 984 C CA . PHE A 1 132 ? 10.906 5.221 2.056 1.00 96.81 132 PHE A CA 1
ATOM 985 C C . PHE A 1 132 ? 11.788 4.457 3.035 1.00 96.81 132 PHE A C 1
ATOM 987 O O . PHE A 1 132 ? 12.059 4.907 4.152 1.00 96.81 132 PHE A O 1
ATOM 994 N N . TRP A 1 133 ? 12.250 3.296 2.589 1.00 97.31 133 TRP A N 1
ATOM 995 C CA . TRP A 1 133 ? 13.120 2.396 3.337 1.00 97.31 133 TRP A CA 1
ATOM 996 C C . TRP A 1 133 ? 14.199 1.823 2.413 1.00 97.31 133 TRP A C 1
ATOM 998 O O . TRP A 1 133 ? 14.087 1.887 1.189 1.00 97.31 133 TRP A O 1
ATOM 1008 N N . LYS A 1 134 ? 15.275 1.303 3.004 1.00 95.25 134 LYS A N 1
ATOM 1009 C CA . LYS A 1 134 ? 16.416 0.730 2.287 1.00 95.25 134 LYS A CA 1
ATOM 1010 C C . LYS A 1 134 ? 16.585 -0.741 2.668 1.00 95.25 134 LYS A C 1
ATOM 1012 O O . LYS A 1 134 ? 17.299 -1.012 3.638 1.00 95.25 134 LYS A O 1
ATOM 1017 N N . PRO A 1 135 ? 15.982 -1.683 1.920 1.00 88.44 135 PRO A N 1
ATOM 1018 C 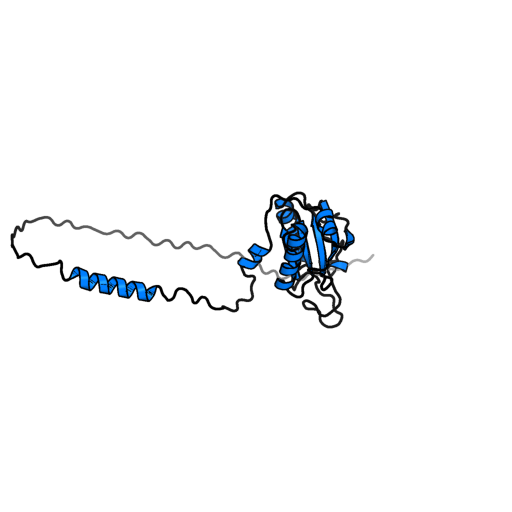CA . PRO A 1 135 ? 16.217 -3.109 2.123 1.00 88.44 135 PRO A CA 1
ATOM 1019 C C . PRO A 1 135 ? 17.723 -3.406 2.104 1.00 88.44 135 PRO A C 1
ATOM 1021 O O . PRO A 1 135 ? 18.426 -2.994 1.178 1.00 88.44 135 PRO A O 1
ATOM 1024 N N . GLY A 1 136 ? 18.243 -4.041 3.159 1.00 83.50 136 GLY A N 1
ATOM 1025 C CA . GLY A 1 136 ? 19.673 -4.365 3.288 1.00 83.50 136 GLY A CA 1
ATOM 1026 C C . GLY A 1 136 ? 20.637 -3.168 3.189 1.00 83.50 136 GLY A C 1
ATOM 1027 O O . GLY A 1 136 ? 21.803 -3.354 2.856 1.00 83.50 136 GLY A O 1
ATOM 1028 N N . GLY A 1 137 ? 20.168 -1.933 3.410 1.00 81.25 137 GLY A N 1
ATOM 1029 C CA . GLY A 1 137 ? 20.975 -0.713 3.260 1.00 81.25 137 GLY A CA 1
ATOM 1030 C C . GLY A 1 137 ? 21.200 -0.235 1.816 1.00 81.25 137 GLY A C 1
ATOM 1031 O O . GLY A 1 137 ? 21.921 0.745 1.615 1.00 81.25 137 GLY A O 1
ATOM 1032 N N . GLY A 1 138 ? 20.574 -0.876 0.824 1.00 88.38 138 GLY A N 1
ATOM 1033 C CA . GLY A 1 138 ? 20.761 -0.595 -0.600 1.00 88.38 138 GLY A CA 1
ATOM 1034 C C . GLY A 1 138 ? 20.082 0.684 -1.116 1.00 88.38 138 GLY A C 1
ATOM 1035 O O . GLY A 1 138 ? 20.215 1.790 -0.569 1.00 88.38 138 GLY A O 1
ATOM 1036 N N . GLU A 1 139 ? 19.388 0.537 -2.243 1.00 89.19 139 GLU A N 1
ATOM 1037 C CA . GLU A 1 139 ? 18.610 1.603 -2.873 1.00 89.19 139 GLU A CA 1
ATOM 1038 C C . GLU A 1 139 ? 17.394 2.008 -2.024 1.00 89.19 139 GLU A C 1
ATOM 1040 O O . GLU A 1 139 ? 16.866 1.223 -1.239 1.00 89.19 139 GLU A O 1
ATOM 1045 N N . SER A 1 140 ? 16.978 3.271 -2.146 1.00 94.06 140 SER A N 1
ATOM 1046 C CA . SER A 1 140 ? 15.813 3.783 -1.421 1.00 94.06 140 SER A CA 1
ATOM 1047 C C . SER A 1 140 ? 14.547 3.401 -2.177 1.00 94.06 140 SER A C 1
ATOM 1049 O O . SER A 1 140 ? 14.298 3.929 -3.258 1.00 94.06 140 SER A O 1
ATOM 1051 N N . VAL A 1 141 ? 13.756 2.506 -1.599 1.00 95.81 141 VAL A N 1
ATOM 1052 C CA . VAL A 1 141 ? 12.464 2.074 -2.133 1.00 95.81 141 VAL A CA 1
ATOM 1053 C C . VAL A 1 141 ? 11.364 2.915 -1.493 1.00 95.81 141 VAL A C 1
ATOM 1055 O O . VAL A 1 141 ? 11.413 3.200 -0.296 1.00 95.81 141 VAL A O 1
ATOM 1058 N N . GLU A 1 142 ? 10.393 3.337 -2.298 1.00 96.81 142 GLU A N 1
ATOM 1059 C CA . GLU A 1 142 ? 9.221 4.096 -1.854 1.00 96.81 142 GLU A CA 1
ATOM 1060 C C . GLU A 1 142 ? 8.031 3.158 -1.619 1.00 96.81 142 GLU A C 1
ATOM 1062 O O . GLU A 1 142 ? 7.817 2.211 -2.383 1.00 96.81 142 GLU A O 1
ATOM 1067 N N . TYR A 1 143 ? 7.265 3.446 -0.569 1.00 98.31 143 TYR A N 1
ATOM 1068 C CA . TYR A 1 143 ? 6.153 2.632 -0.091 1.00 98.31 143 TYR A CA 1
ATOM 1069 C C . TYR A 1 143 ? 4.959 3.510 0.281 1.00 98.31 143 TYR A C 1
ATOM 1071 O O . TYR A 1 143 ? 5.120 4.561 0.911 1.00 98.31 143 TYR A O 1
ATOM 1079 N N . GLU A 1 144 ? 3.762 3.022 -0.023 1.00 98.69 144 GLU A N 1
ATOM 1080 C CA . GLU A 1 144 ? 2.513 3.482 0.577 1.00 98.69 144 GLU A CA 1
ATOM 1081 C C . GLU A 1 144 ? 1.930 2.339 1.410 1.00 98.69 144 GLU A C 1
ATOM 1083 O O . GLU A 1 144 ? 1.728 1.241 0.896 1.00 98.69 144 GLU A O 1
ATOM 1088 N N . ILE A 1 145 ? 1.675 2.593 2.693 1.00 98.81 145 ILE A N 1
ATOM 1089 C CA . ILE A 1 145 ? 1.107 1.616 3.628 1.00 98.81 145 ILE A CA 1
ATOM 1090 C C . ILE A 1 145 ? -0.245 2.142 4.088 1.00 98.81 145 ILE A C 1
ATOM 1092 O O . ILE A 1 145 ? -0.327 3.247 4.627 1.00 98.81 145 ILE A O 1
ATOM 1096 N N . ARG A 1 146 ? -1.292 1.347 3.886 1.00 98.69 146 ARG A N 1
ATOM 1097 C CA . ARG A 1 146 ? -2.663 1.603 4.333 1.00 98.69 146 ARG A CA 1
ATOM 1098 C C . ARG A 1 146 ? -2.988 0.621 5.451 1.00 98.69 146 ARG A C 1
ATOM 1100 O O . ARG A 1 146 ? -2.816 -0.585 5.281 1.00 98.69 146 ARG A O 1
ATOM 1107 N N . PHE A 1 147 ? -3.438 1.139 6.584 1.00 98.75 147 PHE A N 1
ATOM 1108 C CA . PHE A 1 147 ? -3.778 0.363 7.770 1.00 98.75 147 PHE A CA 1
ATOM 1109 C C . PHE A 1 147 ? -5.291 0.208 7.863 1.00 98.75 147 PHE A C 1
ATOM 1111 O O . PHE A 1 147 ? -6.033 1.168 7.662 1.00 98.75 147 PHE A O 1
ATOM 1118 N N . TYR A 1 148 ? -5.736 -0.996 8.200 1.00 98.56 148 TYR A N 1
ATOM 1119 C CA . TYR A 1 148 ? -7.136 -1.355 8.407 1.00 98.56 148 TYR A CA 1
ATOM 1120 C C . TYR A 1 148 ? -7.320 -1.944 9.819 1.00 98.56 148 TYR A C 1
ATOM 1122 O O . TYR A 1 148 ? -6.329 -2.273 10.483 1.00 98.56 148 TYR A O 1
ATOM 1130 N N . PRO A 1 149 ? -8.564 -2.093 10.314 1.00 98.00 149 PRO A N 1
ATOM 1131 C CA . PRO A 1 149 ? -8.830 -2.725 11.609 1.00 98.00 149 PRO A CA 1
ATOM 1132 C C . PRO A 1 149 ? -8.487 -4.222 11.654 1.00 98.00 149 PRO A C 1
ATOM 1134 O O . PRO A 1 149 ? -8.180 -4.750 12.720 1.00 98.00 149 PRO A O 1
ATOM 1137 N N . SER A 1 150 ? -8.562 -4.917 10.515 1.00 97.94 150 SER A N 1
ATOM 1138 C CA . SER A 1 150 ? -8.344 -6.363 10.399 1.00 97.94 150 SER A CA 1
ATOM 1139 C C . SER A 1 150 ? -7.888 -6.752 8.988 1.00 97.94 150 SER A C 1
ATOM 1141 O O . SER A 1 150 ? -7.874 -5.924 8.075 1.00 97.94 150 SER A O 1
ATOM 1143 N N . HIS A 1 151 ? -7.541 -8.028 8.806 1.00 97.94 151 HIS A N 1
ATOM 1144 C CA . HIS A 1 151 ? -7.248 -8.596 7.491 1.00 97.94 151 HIS A CA 1
ATOM 1145 C C . HIS A 1 151 ? -8.451 -8.540 6.540 1.00 97.94 151 HIS A C 1
ATOM 1147 O O . HIS A 1 151 ? -8.320 -8.070 5.412 1.00 97.94 151 HIS A O 1
ATOM 1153 N N . ASP A 1 152 ? -9.630 -8.949 7.012 1.00 97.62 152 ASP A N 1
ATOM 1154 C CA . ASP A 1 152 ? -10.849 -8.977 6.197 1.00 97.62 152 ASP A CA 1
ATOM 1155 C C . ASP A 1 152 ? -11.256 -7.570 5.735 1.00 97.62 152 ASP A C 1
ATOM 1157 O O . ASP A 1 152 ? -11.716 -7.397 4.608 1.00 97.62 152 ASP A O 1
ATOM 1161 N N . GLU A 1 153 ? -11.026 -6.547 6.564 1.00 98.25 153 GLU A N 1
ATOM 1162 C CA . GLU A 1 153 ? -11.218 -5.137 6.202 1.00 98.25 153 GLU A CA 1
ATOM 1163 C C . GLU A 1 153 ? -10.208 -4.678 5.138 1.00 98.25 153 GLU A C 1
ATOM 1165 O O . GLU A 1 153 ? -10.596 -4.035 4.164 1.00 98.25 153 GLU A O 1
ATOM 1170 N N . ALA A 1 154 ? -8.928 -5.053 5.263 1.00 98.19 154 ALA A N 1
ATOM 1171 C CA . ALA A 1 154 ? -7.914 -4.735 4.255 1.00 98.19 154 ALA A CA 1
ATOM 1172 C C . ALA A 1 154 ? -8.230 -5.378 2.893 1.00 98.19 154 ALA A C 1
ATOM 1174 O O . ALA A 1 154 ? -8.107 -4.724 1.856 1.00 98.19 154 ALA A O 1
ATOM 1175 N N . VAL A 1 155 ? -8.691 -6.634 2.889 1.00 97.81 155 VAL A N 1
ATOM 1176 C CA . VAL A 1 155 ? -9.093 -7.355 1.671 1.00 97.81 155 VAL A CA 1
ATOM 1177 C C . VAL A 1 155 ? -10.385 -6.787 1.080 1.00 97.81 155 VAL A C 1
ATOM 1179 O O . VAL A 1 155 ? -10.424 -6.485 -0.111 1.00 97.81 155 VAL A O 1
ATOM 1182 N N . SER A 1 156 ? -11.441 -6.617 1.874 1.00 97.88 156 SER A N 1
ATOM 1183 C CA . SER A 1 156 ? -12.753 -6.197 1.355 1.00 97.88 156 SER A CA 1
ATOM 1184 C C . SER A 1 156 ? -12.810 -4.725 0.947 1.00 97.88 156 SER A C 1
ATOM 1186 O O . SER A 1 156 ? -13.409 -4.412 -0.081 1.00 97.88 156 SER A O 1
ATOM 1188 N N . ASN A 1 157 ? -12.170 -3.833 1.709 1.00 98.19 157 ASN A N 1
ATOM 1189 C CA .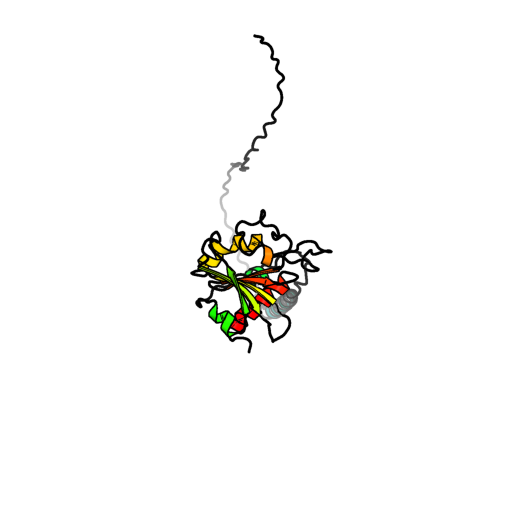 ASN A 1 157 ? -12.245 -2.387 1.496 1.00 98.19 157 ASN A CA 1
ATOM 1190 C C . ASN A 1 157 ? -10.991 -1.792 0.837 1.00 98.19 157 ASN A C 1
ATOM 1192 O O . ASN A 1 157 ? -11.083 -0.712 0.262 1.00 98.19 157 ASN A O 1
ATOM 1196 N N . GLY A 1 158 ? -9.827 -2.450 0.901 1.00 97.69 158 GLY A N 1
ATOM 1197 C CA . GLY A 1 158 ? -8.570 -1.911 0.363 1.00 97.69 158 GLY A CA 1
ATOM 1198 C C . GLY A 1 158 ? -8.229 -2.318 -1.072 1.00 97.69 158 GLY A C 1
ATOM 1199 O O . GLY A 1 158 ? -7.635 -1.515 -1.795 1.00 97.69 158 GLY A O 1
ATOM 1200 N N . THR A 1 159 ? -8.614 -3.529 -1.485 1.00 97.75 159 THR A N 1
ATOM 1201 C CA . THR A 1 159 ? -8.215 -4.155 -2.763 1.00 97.75 159 THR A CA 1
ATOM 1202 C C . THR A 1 159 ? -8.525 -3.281 -3.983 1.00 97.75 159 THR A C 1
ATOM 1204 O O . THR A 1 159 ? -7.620 -2.978 -4.756 1.00 97.75 159 THR A O 1
ATOM 1207 N N . SER A 1 160 ? -9.755 -2.770 -4.120 1.00 97.25 160 SER A N 1
ATOM 1208 C CA . SER A 1 160 ? -10.150 -1.954 -5.283 1.00 97.25 160 SER A CA 1
ATOM 1209 C C . SER A 1 160 ? -9.323 -0.670 -5.426 1.00 97.25 160 SER A C 1
ATOM 1211 O O . SER A 1 160 ? -8.834 -0.367 -6.510 1.00 97.25 160 SER A O 1
ATOM 1213 N N . PHE A 1 161 ? -9.076 0.048 -4.325 1.00 98.12 161 PHE A N 1
ATOM 1214 C CA . PHE A 1 161 ? -8.229 1.248 -4.319 1.00 98.12 161 PHE A CA 1
ATOM 1215 C C . PH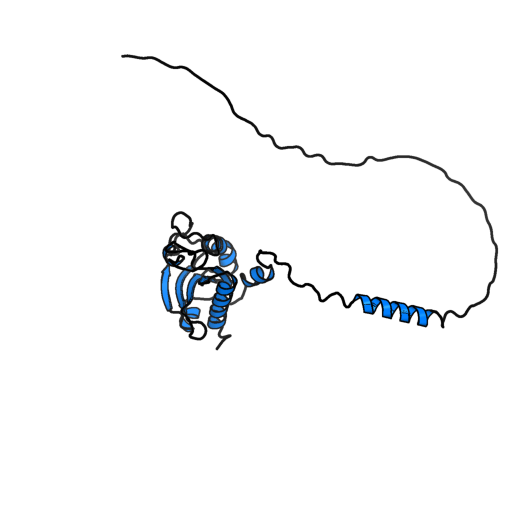E A 1 161 ? -6.742 0.951 -4.569 1.00 98.12 161 PHE A C 1
ATOM 1217 O O . PHE A 1 161 ? -5.936 1.884 -4.642 1.00 98.12 161 PHE A O 1
ATOM 1224 N N . ALA A 1 162 ? -6.321 -0.313 -4.537 1.00 97.75 162 ALA A N 1
ATOM 1225 C CA . ALA A 1 162 ? -4.957 -0.731 -4.844 1.00 97.75 162 ALA A CA 1
ATOM 1226 C C . ALA A 1 162 ? -4.846 -1.170 -6.309 1.00 97.75 162 ALA A C 1
ATOM 1228 O O . ALA A 1 162 ? -3.943 -0.709 -7.008 1.00 97.75 162 ALA A O 1
ATOM 1229 N N . ASP A 1 163 ? -5.811 -1.954 -6.795 1.00 96.56 163 ASP A N 1
ATOM 1230 C CA . ASP A 1 163 ? -5.943 -2.319 -8.210 1.00 96.56 163 ASP A CA 1
ATOM 1231 C C . ASP A 1 163 ? -6.057 -1.075 -9.113 1.00 96.56 163 ASP A C 1
ATOM 1233 O O . ASP A 1 163 ? -5.409 -1.021 -10.152 1.00 96.56 163 ASP A O 1
ATOM 1237 N N . GLU A 1 164 ? -6.784 -0.029 -8.688 1.00 97.12 164 GLU A N 1
ATOM 1238 C CA . GLU A 1 164 ? -6.897 1.251 -9.418 1.00 97.12 164 GLU A CA 1
ATOM 1239 C C . GLU A 1 164 ? -5.544 1.909 -9.755 1.00 97.12 164 GLU A C 1
ATOM 1241 O O . GLU A 1 164 ? -5.457 2.664 -10.718 1.00 97.12 164 GLU A O 1
ATOM 1246 N N . VAL A 1 165 ? -4.495 1.691 -8.954 1.00 96.62 165 VAL A N 1
ATOM 1247 C CA . VAL A 1 165 ? -3.268 2.520 -8.947 1.00 96.62 165 VAL A CA 1
ATOM 1248 C C . VAL A 1 165 ? -1.969 1.709 -9.000 1.00 96.62 165 VAL A C 1
ATOM 1250 O O . VAL A 1 165 ? -0.893 2.246 -8.718 1.00 96.62 165 VAL A O 1
ATOM 1253 N N . THR A 1 166 ? -2.052 0.420 -9.333 1.00 95.50 166 THR A N 1
ATOM 1254 C CA . THR A 1 166 ? -0.898 -0.486 -9.433 1.00 95.50 166 THR A CA 1
ATOM 1255 C C . THR A 1 166 ? -0.867 -1.231 -10.766 1.00 95.50 166 THR A C 1
ATOM 1257 O O . THR A 1 166 ? -1.843 -1.253 -11.512 1.00 95.50 166 THR A O 1
ATOM 1260 N N . GLY A 1 167 ? 0.283 -1.825 -11.085 1.00 92.69 167 GLY A N 1
ATOM 1261 C CA . GLY A 1 167 ? 0.475 -2.581 -12.322 1.00 92.69 167 GLY A CA 1
ATOM 1262 C C . GLY A 1 167 ? 0.665 -1.698 -13.567 1.00 92.69 167 GLY A C 1
ATOM 1263 O O . GLY A 1 167 ? 0.831 -0.482 -13.451 1.00 92.69 167 GLY A O 1
ATOM 1264 N N . PRO A 1 168 ? 0.699 -2.299 -14.772 1.00 88.25 168 PRO A N 1
ATOM 1265 C CA . PRO A 1 168 ? 1.008 -1.583 -16.015 1.00 88.25 168 PRO A CA 1
ATOM 1266 C C . PRO A 1 168 ? -0.017 -0.512 -16.406 1.00 88.25 168 PRO A C 1
ATOM 1268 O O . PRO A 1 168 ? 0.374 0.528 -16.931 1.00 88.25 168 PRO A O 1
ATOM 1271 N N . ASP A 1 169 ? -1.298 -0.760 -16.121 1.00 89.12 169 ASP A N 1
ATOM 1272 C CA . ASP A 1 169 ? -2.435 0.072 -16.542 1.00 89.12 169 ASP A CA 1
ATOM 1273 C C . ASP A 1 169 ? -3.016 0.938 -15.402 1.00 89.12 169 ASP A C 1
ATOM 1275 O O . ASP A 1 169 ? -4.098 1.509 -15.536 1.00 89.12 169 ASP A O 1
ATOM 1279 N N . GLY A 1 170 ? -2.312 1.036 -14.267 1.00 92.19 170 GLY A N 1
ATOM 1280 C CA . GLY A 1 170 ? -2.755 1.801 -13.099 1.00 92.19 170 GLY A CA 1
ATOM 1281 C C . GLY A 1 170 ? -2.937 3.302 -13.375 1.00 92.19 170 GLY A C 1
ATOM 1282 O O . GLY A 1 170 ? -2.193 3.934 -14.131 1.00 92.19 170 GLY A O 1
ATOM 1283 N N . ALA A 1 171 ? -3.919 3.911 -12.717 1.00 93.50 171 ALA A N 1
ATOM 1284 C CA . ALA A 1 171 ? -4.281 5.308 -12.909 1.00 93.50 171 ALA A CA 1
ATOM 1285 C C . ALA A 1 171 ? -3.233 6.288 -12.340 1.00 93.50 171 ALA A C 1
ATOM 1287 O O . ALA A 1 171 ? -2.840 6.232 -11.172 1.00 93.50 171 ALA A O 1
ATOM 1288 N N . VAL A 1 172 ? -2.813 7.251 -13.172 1.00 91.50 172 VAL A N 1
ATOM 1289 C CA . VAL A 1 172 ? -1.805 8.284 -12.833 1.00 91.50 172 VAL A CA 1
ATOM 1290 C C . VAL A 1 172 ? -2.364 9.714 -12.775 1.00 91.50 172 VAL A C 1
ATOM 1292 O O . VAL A 1 172 ? -1.658 10.647 -12.358 1.00 91.50 172 VAL A O 1
ATOM 1295 N N . ALA A 1 173 ? -3.617 9.918 -13.192 1.00 90.62 173 ALA A N 1
ATOM 1296 C CA . ALA A 1 173 ? -4.318 11.198 -13.126 1.00 90.62 173 ALA A CA 1
ATOM 1297 C C . ALA A 1 173 ? -5.369 11.203 -12.006 1.00 90.62 173 ALA A C 1
ATOM 1299 O O . ALA A 1 173 ? -5.914 10.173 -11.627 1.00 90.62 173 ALA A O 1
ATOM 1300 N N . SER A 1 174 ? -5.661 12.387 -11.465 1.00 90.25 174 SER A N 1
ATOM 1301 C CA . SER A 1 174 ? -6.571 12.545 -10.319 1.00 90.25 174 SER A CA 1
ATOM 1302 C C . SER A 1 174 ? -8.058 12.442 -10.670 1.00 90.25 174 SER A C 1
ATOM 1304 O O . SER A 1 174 ? -8.887 12.534 -9.766 1.00 90.25 174 SER A O 1
ATOM 1306 N N . ASP A 1 175 ? -8.399 12.285 -11.947 1.00 92.44 175 ASP A N 1
ATOM 1307 C CA . ASP A 1 175 ? -9.774 12.056 -12.409 1.00 92.44 175 ASP A CA 1
ATOM 1308 C C . ASP A 1 175 ? -10.051 10.573 -12.708 1.00 92.44 175 ASP A C 1
ATOM 1310 O O . ASP A 1 175 ? -11.212 10.180 -12.761 1.00 92.44 175 ASP A O 1
ATOM 1314 N N . ASP A 1 176 ? -8.994 9.754 -12.786 1.00 92.25 176 ASP A N 1
ATOM 1315 C CA . ASP A 1 176 ? -9.049 8.309 -13.044 1.00 92.25 176 ASP A CA 1
ATOM 1316 C C . ASP A 1 176 ? -8.983 7.462 -11.749 1.00 92.25 176 ASP A C 1
ATOM 1318 O O . ASP A 1 176 ? -8.952 6.237 -11.814 1.00 92.25 176 ASP A O 1
ATOM 1322 N N . VAL A 1 177 ? -8.938 8.098 -10.567 1.00 96.12 177 VAL A N 1
ATOM 1323 C CA . VAL A 1 177 ? -8.859 7.435 -9.247 1.00 96.12 177 VAL A CA 1
ATOM 1324 C C . VAL A 1 177 ? -10.025 7.821 -8.343 1.00 96.12 177 VAL A C 1
ATOM 1326 O O . VAL A 1 177 ? -10.417 8.992 -8.279 1.00 96.12 177 VAL A O 1
ATOM 1329 N N . THR A 1 178 ? -10.526 6.862 -7.564 1.00 97.31 178 THR A N 1
ATOM 1330 C CA . THR A 1 178 ? -11.602 7.092 -6.591 1.00 97.31 178 THR A CA 1
ATOM 1331 C C . THR A 1 178 ? -11.096 7.882 -5.378 1.00 97.31 178 THR A C 1
ATOM 1333 O O . THR A 1 178 ? -11.758 8.816 -4.923 1.00 97.31 178 THR A O 1
ATOM 1336 N N . TRP A 1 179 ? -9.892 7.571 -4.878 1.00 97.75 179 TRP A N 1
ATOM 1337 C CA . TRP A 1 179 ? -9.259 8.286 -3.759 1.00 97.75 179 TRP A CA 1
ATOM 1338 C C . TRP A 1 179 ? -8.097 9.178 -4.231 1.00 97.75 179 TRP A C 1
ATOM 1340 O O . TRP A 1 179 ? -7.041 8.706 -4.661 1.00 97.75 179 TRP A O 1
ATOM 1350 N N . LYS A 1 180 ? -8.310 10.500 -4.151 1.00 97.38 180 LYS A N 1
ATOM 1351 C CA . LYS A 1 180 ? -7.423 11.527 -4.734 1.00 97.38 180 LYS A CA 1
ATOM 1352 C C . LYS A 1 180 ? -6.227 11.919 -3.858 1.00 97.38 180 LYS A C 1
ATOM 1354 O O . LYS A 1 180 ? -5.255 12.476 -4.374 1.00 97.38 180 LYS A O 1
ATOM 1359 N N . GLU A 1 181 ? -6.263 11.649 -2.553 1.00 97.75 181 GLU A N 1
ATOM 1360 C CA . GLU A 1 181 ? -5.107 11.925 -1.692 1.00 97.75 181 GLU A CA 1
ATOM 1361 C C . GLU A 1 181 ? -3.962 10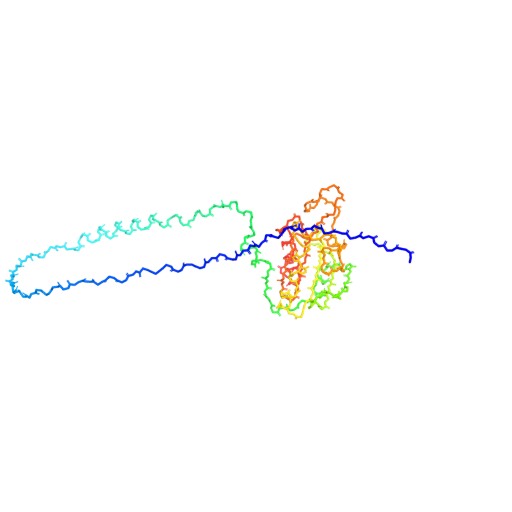.966 -2.050 1.00 97.75 181 GLU A C 1
ATOM 1363 O O . GLU A 1 181 ? -4.178 9.782 -2.312 1.00 97.75 181 GLU A O 1
ATOM 1368 N N . GLY A 1 182 ? -2.738 11.487 -2.148 1.00 95.88 182 GLY A N 1
ATOM 1369 C CA . GLY A 1 182 ? -1.566 10.733 -2.595 1.00 95.88 182 GLY A CA 1
ATOM 1370 C C . GLY A 1 182 ? -1.412 10.487 -4.108 1.00 95.88 182 GLY A C 1
ATOM 1371 O O . GLY A 1 182 ? -0.343 10.023 -4.496 1.00 95.88 182 GLY A O 1
ATOM 1372 N N . THR A 1 183 ? -2.349 10.845 -5.011 1.00 95.75 183 THR A N 1
ATOM 1373 C CA . THR A 1 183 ? -2.214 10.548 -6.471 1.00 95.75 183 THR A CA 1
ATOM 1374 C C . THR A 1 183 ? -0.877 11.003 -7.071 1.00 95.75 183 THR A C 1
ATOM 1376 O O . THR A 1 183 ? -0.273 10.307 -7.886 1.00 95.75 183 THR A O 1
ATOM 1379 N N . ARG A 1 184 ? -0.370 12.173 -6.653 1.00 93.38 184 ARG A N 1
ATOM 1380 C CA . ARG A 1 184 ? 0.924 12.701 -7.121 1.00 93.38 184 ARG A CA 1
ATOM 1381 C C . ARG A 1 184 ? 2.117 11.840 -6.689 1.00 93.38 184 ARG A C 1
ATOM 1383 O O . ARG A 1 184 ? 3.130 11.853 -7.379 1.00 93.38 184 ARG A O 1
ATOM 1390 N N . ASP A 1 185 ? 2.002 11.121 -5.579 1.00 94.94 185 ASP A N 1
ATOM 1391 C CA . ASP A 1 185 ? 3.064 10.277 -5.031 1.00 94.94 185 ASP A CA 1
ATOM 1392 C C . ASP A 1 185 ? 2.993 8.830 -5.554 1.00 94.94 185 ASP A C 1
ATOM 1394 O O . ASP A 1 185 ? 4.011 8.143 -5.531 1.00 94.94 185 ASP A O 1
ATOM 1398 N N . ARG A 1 186 ? 1.838 8.384 -6.081 1.00 94.50 186 ARG A N 1
ATOM 1399 C CA . ARG A 1 186 ? 1.645 7.069 -6.744 1.00 94.50 186 ARG A CA 1
ATOM 1400 C C . ARG A 1 186 ? 2.182 6.998 -8.171 1.00 94.50 186 ARG A C 1
ATOM 1402 O O . ARG A 1 186 ? 2.285 5.920 -8.751 1.00 94.50 186 ARG A O 1
ATOM 1409 N N . ARG A 1 187 ? 2.542 8.146 -8.740 1.00 91.25 187 ARG A N 1
ATOM 1410 C CA . ARG A 1 187 ? 3.104 8.266 -10.087 1.00 91.25 187 ARG A CA 1
ATOM 1411 C C . ARG A 1 187 ? 4.559 8.709 -10.055 1.00 91.25 187 ARG A C 1
ATOM 1413 O O . ARG A 1 187 ? 5.053 9.244 -9.062 1.00 91.25 187 ARG A O 1
ATOM 1420 N N . THR A 1 188 ? 5.237 8.518 -11.171 1.00 86.44 188 THR A N 1
ATOM 1421 C CA . THR A 1 188 ? 6.607 8.968 -11.405 1.00 86.44 188 THR A CA 1
ATOM 1422 C C . THR A 1 188 ? 6.742 9.530 -12.820 1.00 86.44 188 THR A C 1
ATOM 1424 O O . THR A 1 188 ? 5.894 9.289 -13.678 1.00 86.44 188 THR A O 1
ATOM 1427 N N . SER A 1 189 ? 7.783 10.322 -13.061 1.00 69.00 189 SER A N 1
ATOM 1428 C CA . SER A 1 189 ? 8.101 10.911 -14.365 1.00 69.00 189 SER A CA 1
ATOM 1429 C C . SER A 1 189 ? 9.470 10.400 -14.817 1.00 69.00 189 SER A C 1
ATOM 1431 O O . SER A 1 189 ? 10.496 11.007 -14.504 1.00 69.00 189 SER A O 1
ATOM 1433 N N . GLY A 1 190 ? 9.505 9.254 -15.499 1.00 58.25 190 GLY A N 1
ATOM 1434 C CA . GLY A 1 190 ? 10.757 8.616 -15.911 1.00 58.25 190 GLY A CA 1
ATOM 1435 C C . GLY A 1 190 ? 10.612 7.151 -16.330 1.00 58.25 190 GLY A C 1
ATOM 1436 O O . GLY A 1 190 ? 9.512 6.603 -16.330 1.00 58.25 190 GLY A O 1
ATOM 1437 N N . PHE A 1 191 ? 11.755 6.534 -16.652 1.00 52.62 191 PHE A N 1
ATOM 1438 C CA . PHE A 1 191 ? 11.912 5.199 -17.258 1.00 52.62 191 PHE A CA 1
ATOM 1439 C C . PHE A 1 191 ? 11.566 4.041 -16.296 1.00 52.62 191 PHE A C 1
ATOM 1441 O O . PHE A 1 191 ? 12.420 3.271 -15.860 1.00 52.62 191 PHE A O 1
ATOM 1448 N N . THR A 1 192 ? 10.288 3.966 -15.935 1.00 55.84 192 THR A N 1
ATOM 1449 C CA . THR A 1 192 ? 9.647 2.923 -15.112 1.00 55.84 192 THR A CA 1
ATOM 1450 C C . THR A 1 192 ? 8.580 2.202 -15.950 1.00 55.84 192 THR A C 1
ATOM 1452 O O . THR A 1 192 ? 8.679 2.242 -17.178 1.00 55.84 192 THR A O 1
ATOM 1455 N N . ILE A 1 193 ? 7.599 1.516 -15.349 1.00 54.06 193 ILE A N 1
ATOM 1456 C CA . ILE A 1 193 ? 6.605 0.717 -16.096 1.00 54.06 193 ILE A CA 1
ATOM 1457 C C . ILE A 1 193 ? 5.892 1.599 -17.133 1.00 54.06 193 ILE A C 1
ATOM 1459 O O . ILE A 1 193 ? 5.292 2.608 -16.778 1.00 54.06 193 ILE A O 1
ATOM 1463 N N . GLY A 1 194 ? 6.035 1.278 -18.424 1.00 55.72 194 GLY A N 1
ATOM 1464 C CA . GLY A 1 194 ? 5.486 2.070 -19.539 1.00 55.72 194 GLY A CA 1
ATOM 1465 C C . GLY A 1 194 ? 6.074 3.484 -19.734 1.00 55.72 194 GLY A C 1
ATOM 1466 O O . GLY A 1 194 ? 5.697 4.187 -20.671 1.00 55.72 194 GLY A O 1
ATOM 1467 N N . GLY A 1 195 ? 7.011 3.924 -18.888 1.00 52.34 195 GLY A N 1
ATOM 1468 C CA . GLY A 1 195 ? 7.432 5.322 -18.751 1.00 52.34 195 GLY A CA 1
ATOM 1469 C C . GLY A 1 195 ? 8.445 5.824 -19.784 1.00 52.34 195 GLY A C 1
ATOM 1470 O O . GLY A 1 195 ? 9.593 6.122 -19.455 1.00 52.34 195 GLY A O 1
ATOM 1471 N N . GLY A 1 196 ? 8.031 5.980 -21.040 1.00 50.25 196 GLY A N 1
ATOM 1472 C CA . GLY A 1 196 ? 8.837 6.658 -22.060 1.00 50.25 196 GLY A CA 1
ATOM 1473 C C . GLY A 1 196 ? 8.866 8.186 -21.890 1.00 50.25 196 GLY A C 1
ATOM 1474 O O . GLY A 1 196 ? 7.823 8.831 -21.897 1.00 50.25 196 GLY A O 1
ATOM 1475 N N . GLY A 1 197 ? 10.066 8.775 -21.800 1.00 55.56 197 GLY A N 1
ATOM 1476 C CA . GLY A 1 197 ? 10.344 10.170 -22.187 1.00 55.56 197 GLY A CA 1
ATOM 1477 C C . GLY A 1 197 ? 9.419 11.271 -21.644 1.00 55.56 197 GLY A C 1
ATOM 1478 O O . GLY A 1 197 ? 8.799 11.980 -22.428 1.00 55.56 197 GLY A O 1
ATOM 1479 N N . GLY A 1 198 ? 9.368 11.468 -20.323 1.00 61.53 198 GLY A N 1
ATOM 1480 C CA . GLY A 1 198 ? 8.675 12.612 -19.702 1.00 61.53 198 GLY A CA 1
ATOM 1481 C C . GLY A 1 198 ? 7.176 12.420 -19.444 1.00 61.53 198 GLY A C 1
ATOM 1482 O O . GLY A 1 198 ? 6.572 13.258 -18.774 1.00 61.53 198 GLY A O 1
ATOM 1483 N N . SER A 1 199 ? 6.593 11.312 -19.901 1.00 74.12 199 SER A N 1
ATOM 1484 C CA . SER A 1 199 ? 5.234 10.897 -19.538 1.00 74.12 199 SER A CA 1
ATOM 1485 C C . SER A 1 199 ? 5.122 10.513 -18.058 1.00 74.12 199 SER A C 1
ATOM 1487 O O . SER A 1 199 ? 6.099 10.098 -17.426 1.00 74.12 199 SER A O 1
ATOM 1489 N N . LEU A 1 200 ? 3.910 10.633 -17.508 1.00 83.75 200 LEU A N 1
ATOM 1490 C CA . LEU A 1 200 ? 3.573 10.077 -16.197 1.00 83.75 200 LEU A CA 1
ATOM 1491 C C . LEU A 1 200 ? 3.447 8.554 -16.305 1.00 83.75 200 LEU A C 1
ATOM 1493 O O . LEU A 1 200 ? 2.814 8.056 -17.230 1.00 83.75 200 LEU A O 1
ATOM 1497 N N . ALA A 1 201 ? 4.028 7.844 -15.345 1.00 87.75 201 ALA A N 1
ATOM 1498 C CA . ALA A 1 201 ? 4.011 6.390 -15.245 1.00 87.75 201 ALA A CA 1
ATOM 1499 C C . ALA A 1 201 ? 3.611 5.945 -13.833 1.00 87.75 201 ALA A C 1
ATOM 1501 O O . ALA A 1 201 ? 3.795 6.690 -12.861 1.00 87.75 201 ALA A O 1
ATOM 1502 N N . VAL A 1 202 ? 3.084 4.726 -13.719 1.00 91.00 202 VAL A N 1
ATOM 1503 C CA . VAL A 1 202 ? 2.761 4.094 -12.435 1.00 91.00 202 VAL A CA 1
ATOM 1504 C C . VAL A 1 202 ? 4.055 3.825 -11.666 1.00 91.00 202 VAL A C 1
ATOM 1506 O O . VAL A 1 202 ? 5.031 3.316 -12.218 1.00 91.00 202 VAL A O 1
ATOM 1509 N N . LYS A 1 203 ? 4.089 4.187 -10.380 1.00 93.88 203 LYS A N 1
ATOM 1510 C CA . LYS A 1 203 ? 5.247 3.937 -9.503 1.00 93.88 203 LYS A CA 1
ATOM 1511 C C . LYS A 1 203 ? 5.265 2.511 -8.953 1.00 93.88 203 LYS A C 1
ATOM 1513 O O . LYS A 1 203 ? 6.337 1.946 -8.725 1.00 93.88 203 LYS A O 1
ATOM 1518 N N . TYR A 1 204 ? 4.080 1.985 -8.666 1.00 95.56 204 TYR A N 1
ATOM 1519 C CA . TYR A 1 204 ? 3.876 0.772 -7.894 1.00 95.56 204 TYR A CA 1
ATOM 1520 C C . TYR A 1 204 ? 3.523 -0.399 -8.811 1.00 95.56 204 TYR A C 1
ATOM 1522 O O . TYR A 1 204 ? 2.432 -0.457 -9.373 1.00 95.56 204 TYR A O 1
ATOM 1530 N N . GLY A 1 205 ? 4.460 -1.336 -8.974 1.00 94.12 205 GLY A N 1
ATOM 1531 C CA . GLY A 1 205 ? 4.268 -2.479 -9.871 1.00 94.12 205 GLY A CA 1
ATOM 1532 C C . GLY A 1 205 ? 3.225 -3.477 -9.371 1.00 94.12 205 GLY A C 1
ATOM 1533 O O . GLY A 1 205 ? 2.639 -4.188 -10.178 1.00 94.12 205 GLY A O 1
ATOM 1534 N N . ASP A 1 206 ? 2.992 -3.510 -8.057 1.00 95.94 206 ASP A N 1
ATOM 1535 C CA . ASP A 1 206 ? 1.980 -4.335 -7.392 1.00 95.94 206 ASP A CA 1
ATOM 1536 C C . ASP A 1 206 ? 1.802 -3.902 -5.922 1.00 95.94 206 ASP A C 1
ATOM 1538 O O . ASP A 1 206 ? 2.472 -2.971 -5.454 1.00 95.94 206 ASP A O 1
ATOM 1542 N N . TYR A 1 207 ? 0.964 -4.621 -5.180 1.00 97.81 207 TYR A N 1
ATOM 1543 C CA . TYR A 1 207 ? 0.776 -4.506 -3.736 1.00 97.81 207 TYR A CA 1
ATOM 1544 C C . TYR A 1 207 ? 0.665 -5.879 -3.055 1.00 97.81 207 TYR A C 1
ATOM 1546 O O . TYR A 1 207 ? 0.380 -6.891 -3.696 1.00 97.81 207 TYR A O 1
ATOM 1554 N N . ILE A 1 208 ? 0.831 -5.901 -1.731 1.00 98.06 208 ILE A N 1
ATOM 1555 C CA . ILE A 1 208 ? 0.456 -7.040 -0.879 1.00 98.06 208 ILE A CA 1
ATOM 1556 C C . ILE A 1 208 ? -0.577 -6.625 0.169 1.00 98.06 208 ILE A C 1
ATOM 1558 O O . ILE A 1 208 ? -0.648 -5.456 0.551 1.00 98.06 208 ILE A O 1
ATOM 1562 N N . ILE A 1 209 ? -1.333 -7.597 0.675 1.00 98.31 209 ILE A N 1
ATOM 1563 C CA . ILE A 1 209 ? -2.146 -7.494 1.888 1.00 98.31 209 ILE A CA 1
ATOM 1564 C C . ILE A 1 209 ? -1.608 -8.520 2.884 1.00 98.31 209 ILE A C 1
ATOM 1566 O O . ILE A 1 209 ? -1.736 -9.726 2.666 1.00 98.31 209 ILE A O 1
ATOM 1570 N N . HIS A 1 210 ? -1.007 -8.056 3.978 1.00 96.94 210 HIS A N 1
ATOM 1571 C CA . HIS A 1 210 ? -0.444 -8.921 5.012 1.00 96.94 210 HIS A CA 1
ATOM 1572 C C . HIS A 1 210 ? -1.047 -8.570 6.373 1.00 96.94 210 HIS A C 1
ATOM 1574 O O . HIS A 1 210 ? -0.827 -7.481 6.900 1.00 96.94 210 HIS A O 1
ATOM 1580 N N . SER A 1 211 ? -1.843 -9.482 6.9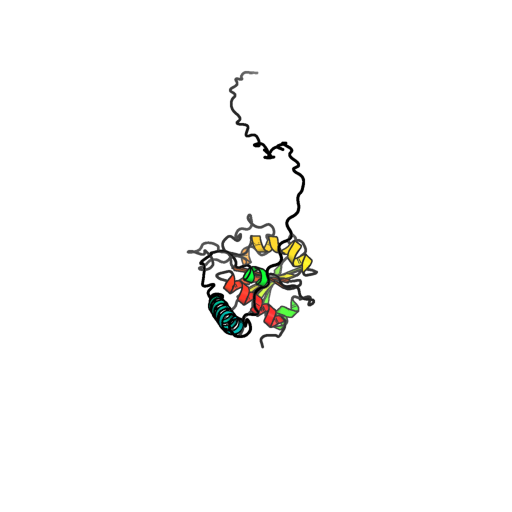34 1.00 96.50 211 SER A N 1
ATOM 1581 C CA . SER A 1 211 ? -2.791 -9.161 8.007 1.00 96.50 211 SER A CA 1
ATOM 1582 C C . SER A 1 211 ? -3.578 -7.876 7.688 1.00 96.50 211 SER A C 1
ATOM 1584 O O . SER A 1 211 ? -4.155 -7.786 6.606 1.00 96.50 211 SER A O 1
ATOM 1586 N N . ASN A 1 212 ? -3.601 -6.897 8.594 1.00 98.38 212 ASN A N 1
ATOM 1587 C CA . ASN A 1 212 ? -4.375 -5.660 8.523 1.00 98.38 212 ASN A CA 1
ATOM 1588 C C . ASN A 1 212 ? -3.744 -4.526 7.690 1.00 98.38 212 ASN A C 1
ATOM 1590 O O . ASN A 1 212 ? -4.273 -3.414 7.704 1.00 98.38 212 ASN A O 1
ATOM 1594 N N . VAL A 1 213 ? -2.617 -4.757 7.008 1.00 98.56 213 VAL A N 1
ATOM 1595 C CA . VAL A 1 213 ? -1.968 -3.740 6.165 1.00 98.56 213 VAL A CA 1
ATOM 1596 C C . VAL A 1 213 ? -2.011 -4.099 4.689 1.00 98.56 213 VAL A C 1
ATOM 1598 O O . VAL A 1 213 ? -1.715 -5.229 4.302 1.00 98.56 213 VAL A O 1
ATOM 1601 N N . LEU A 1 214 ? -2.321 -3.097 3.867 1.00 98.62 214 LEU A N 1
ATOM 1602 C CA . LEU A 1 214 ? -2.152 -3.125 2.419 1.00 98.62 214 LEU A CA 1
ATOM 1603 C C . LEU A 1 214 ? -0.956 -2.236 2.066 1.00 98.62 214 LEU A C 1
ATOM 1605 O O . LEU A 1 214 ? -0.927 -1.056 2.420 1.00 98.62 214 LEU A O 1
ATOM 1609 N N . ILE A 1 215 ? 0.041 -2.803 1.389 1.00 98.62 215 ILE A N 1
ATOM 1610 C CA . ILE A 1 215 ? 1.316 -2.145 1.084 1.00 98.62 215 ILE A CA 1
ATOM 1611 C C . ILE A 1 215 ? 1.506 -2.102 -0.431 1.00 98.62 215 ILE A C 1
ATOM 1613 O O . ILE A 1 215 ? 1.614 -3.151 -1.059 1.00 98.62 215 ILE A O 1
ATOM 1617 N N . LEU A 1 216 ? 1.590 -0.901 -1.005 1.00 98.50 216 LEU A N 1
ATOM 1618 C CA . LEU A 1 216 ? 1.976 -0.676 -2.398 1.00 98.50 216 LEU A CA 1
ATOM 1619 C C . LEU A 1 216 ? 3.488 -0.435 -2.445 1.00 98.50 216 LEU A C 1
ATOM 1621 O O . LEU A 1 216 ? 4.006 0.411 -1.707 1.00 98.50 216 LEU A O 1
ATOM 1625 N N . CYS A 1 217 ? 4.194 -1.158 -3.315 1.00 95.81 217 CYS A N 1
ATOM 1626 C CA . CYS A 1 217 ? 5.656 -1.141 -3.367 1.00 95.81 217 CYS A CA 1
ATOM 1627 C C . CYS A 1 217 ? 6.176 -0.636 -4.708 1.00 95.81 217 CYS A C 1
ATOM 1629 O O . CYS A 1 217 ? 5.689 -0.997 -5.778 1.00 95.81 217 CYS A O 1
ATOM 1631 N N . GLN A 1 218 ? 7.181 0.242 -4.676 1.00 95.31 218 GLN A N 1
ATOM 1632 C CA . GLN A 1 218 ? 7.799 0.727 -5.909 1.00 95.31 218 GLN A CA 1
ATOM 1633 C C . GLN A 1 218 ? 8.441 -0.452 -6.657 1.00 95.31 218 GLN A C 1
ATOM 1635 O O . GLN A 1 218 ? 9.206 -1.208 -6.059 1.00 95.31 218 GLN A O 1
ATOM 1640 N N . GLY A 1 219 ? 8.207 -0.582 -7.963 1.00 92.50 219 GLY A N 1
ATOM 1641 C CA . GLY A 1 219 ? 8.771 -1.662 -8.780 1.00 92.50 219 GLY A CA 1
ATOM 1642 C C . GLY A 1 219 ? 8.655 -1.379 -10.277 1.00 92.50 219 GLY A C 1
ATOM 1643 O O . GLY A 1 219 ? 7.811 -0.592 -10.694 1.00 92.50 219 GLY A O 1
ATOM 1644 N N . ARG A 1 220 ? 9.524 -1.996 -11.089 1.00 88.56 220 ARG A N 1
ATOM 1645 C CA . ARG A 1 220 ? 9.467 -1.936 -12.568 1.00 88.56 220 ARG A CA 1
ATOM 1646 C C . ARG A 1 220 ? 8.556 -2.998 -13.194 1.00 88.56 220 ARG A C 1
ATOM 1648 O O . ARG A 1 220 ? 8.311 -2.963 -14.394 1.00 88.56 220 ARG A O 1
ATOM 1655 N N . ASP A 1 221 ? 8.084 -3.920 -12.373 1.00 89.88 221 ASP A N 1
ATOM 1656 C CA . ASP A 1 221 ? 7.184 -5.019 -12.686 1.00 89.88 221 ASP A CA 1
ATOM 1657 C C . ASP A 1 221 ? 6.578 -5.520 -11.359 1.00 89.88 221 ASP A C 1
ATOM 1659 O O . ASP A 1 221 ? 6.967 -5.058 -10.274 1.00 89.88 221 ASP A O 1
ATOM 1663 N N . SER A 1 222 ? 5.609 -6.435 -11.441 1.00 92.50 222 SER A N 1
ATOM 1664 C CA . SER A 1 222 ? 4.973 -7.016 -10.254 1.00 92.50 222 SER A CA 1
ATOM 1665 C C . SER A 1 222 ? 5.985 -7.780 -9.391 1.00 92.50 222 SER A C 1
ATOM 1667 O O . SER A 1 222 ? 6.078 -7.517 -8.194 1.00 92.50 222 SER A O 1
ATOM 1669 N N . ALA A 1 223 ? 6.838 -8.623 -9.984 1.00 91.88 223 ALA A N 1
ATOM 1670 C CA . ALA A 1 223 ? 7.811 -9.432 -9.246 1.00 91.88 223 ALA A CA 1
ATOM 1671 C C . ALA A 1 223 ? 8.754 -8.582 -8.368 1.00 91.88 223 ALA A C 1
ATOM 1673 O O . ALA A 1 223 ? 8.871 -8.824 -7.165 1.00 91.88 223 ALA A O 1
ATOM 1674 N N . GLN A 1 224 ? 9.359 -7.528 -8.927 1.00 92.62 224 GLN A N 1
ATOM 1675 C CA . GLN A 1 224 ? 10.212 -6.600 -8.183 1.00 92.62 224 GLN A CA 1
ATOM 1676 C C . GLN A 1 224 ? 9.434 -5.849 -7.090 1.00 92.62 224 GLN A C 1
ATOM 1678 O O . GLN A 1 224 ? 9.994 -5.578 -6.025 1.00 92.62 224 GLN A O 1
ATOM 1683 N N . SER A 1 225 ? 8.170 -5.497 -7.340 1.00 94.69 225 SER A N 1
ATOM 1684 C CA . SER A 1 225 ? 7.304 -4.866 -6.339 1.00 94.69 225 SER A CA 1
ATOM 1685 C C . SER A 1 225 ? 7.043 -5.802 -5.154 1.00 94.69 225 SER A C 1
ATOM 1687 O O . SER A 1 225 ? 7.293 -5.436 -4.002 1.00 94.69 225 SER A O 1
ATOM 1689 N N . LEU A 1 226 ? 6.618 -7.038 -5.434 1.00 95.06 226 LEU A N 1
ATOM 1690 C CA . LEU A 1 226 ? 6.295 -8.049 -4.429 1.00 95.06 226 LEU A CA 1
ATOM 1691 C C . LEU A 1 226 ? 7.515 -8.411 -3.575 1.00 95.06 226 LEU A C 1
ATOM 1693 O O . LEU A 1 226 ? 7.406 -8.437 -2.350 1.00 95.06 226 LEU A O 1
ATOM 1697 N N . ASP A 1 227 ? 8.692 -8.600 -4.172 1.00 94.06 227 ASP A N 1
ATOM 1698 C CA . ASP A 1 227 ? 9.917 -8.892 -3.416 1.00 94.06 227 ASP A CA 1
ATOM 1699 C C . ASP A 1 227 ? 10.308 -7.731 -2.477 1.00 94.06 227 ASP A C 1
ATOM 1701 O O . ASP A 1 227 ? 10.727 -7.955 -1.337 1.00 94.06 227 ASP A O 1
ATOM 1705 N N . ARG A 1 228 ? 10.108 -6.472 -2.899 1.00 95.44 228 ARG A N 1
ATOM 1706 C CA . ARG A 1 228 ? 10.337 -5.276 -2.062 1.00 95.44 228 ARG A CA 1
ATOM 1707 C C . ARG A 1 228 ? 9.306 -5.130 -0.937 1.00 95.44 228 ARG A C 1
ATOM 1709 O O . ARG A 1 228 ? 9.666 -4.667 0.148 1.00 95.44 228 ARG A O 1
ATOM 1716 N N . CYS A 1 229 ? 8.060 -5.531 -1.179 1.00 96.75 229 CYS A N 1
ATOM 1717 C CA . CYS A 1 229 ? 6.990 -5.631 -0.184 1.00 96.75 229 CYS A CA 1
ATOM 1718 C C . CYS A 1 229 ? 7.299 -6.691 0.880 1.00 96.75 229 CYS A C 1
ATOM 1720 O O . CYS A 1 229 ? 7.253 -6.409 2.079 1.00 96.75 229 CYS A O 1
ATOM 1722 N N . TRP A 1 230 ? 7.707 -7.887 0.455 1.00 94.88 230 TRP A N 1
ATOM 1723 C CA . TRP A 1 230 ? 8.084 -8.964 1.365 1.00 94.88 230 TRP A CA 1
ATOM 1724 C C . TRP A 1 230 ? 9.356 -8.655 2.157 1.00 94.88 230 TRP A C 1
ATOM 1726 O O . TRP A 1 230 ? 9.420 -8.983 3.339 1.00 94.88 230 TRP A O 1
ATOM 1736 N N . ALA A 1 231 ? 10.327 -7.941 1.578 1.00 95.19 231 ALA A N 1
ATOM 1737 C CA . ALA A 1 231 ? 11.478 -7.435 2.328 1.00 95.19 231 ALA A CA 1
ATOM 1738 C C . ALA A 1 231 ? 11.066 -6.495 3.479 1.00 95.19 231 ALA A C 1
ATOM 1740 O O . ALA A 1 231 ? 11.628 -6.591 4.571 1.00 95.19 231 ALA A O 1
ATOM 1741 N N . LEU A 1 232 ? 10.073 -5.621 3.263 1.00 96.44 232 LEU A N 1
ATOM 1742 C CA . LEU A 1 232 ? 9.574 -4.700 4.289 1.00 96.44 232 LEU A CA 1
ATOM 1743 C C . LEU A 1 232 ? 8.851 -5.446 5.426 1.00 96.44 232 LEU A C 1
ATOM 1745 O O . LEU A 1 232 ? 9.141 -5.198 6.597 1.00 96.44 232 LEU A O 1
ATOM 1749 N N . ILE A 1 233 ? 7.969 -6.399 5.096 1.00 96.44 233 ILE A N 1
ATOM 1750 C CA . ILE A 1 233 ? 7.287 -7.253 6.088 1.00 96.44 233 ILE A CA 1
ATOM 1751 C C . ILE A 1 233 ? 8.289 -8.103 6.878 1.00 96.44 233 ILE A C 1
ATOM 1753 O O . ILE A 1 233 ? 8.230 -8.132 8.106 1.00 96.44 233 ILE A O 1
ATOM 1757 N N . ASN A 1 234 ? 9.253 -8.743 6.211 1.00 94.81 234 ASN A N 1
ATOM 1758 C CA . ASN A 1 234 ? 10.277 -9.551 6.880 1.00 94.81 234 ASN A CA 1
ATOM 1759 C C . ASN A 1 234 ? 11.156 -8.708 7.813 1.00 94.81 234 ASN A C 1
ATOM 1761 O O . ASN A 1 234 ? 11.535 -9.185 8.883 1.00 94.81 234 ASN A O 1
ATOM 1765 N N . GLY A 1 235 ? 11.429 -7.451 7.447 1.00 94.81 235 GLY A N 1
ATOM 1766 C CA . GLY A 1 235 ? 12.030 -6.466 8.341 1.00 94.81 235 GLY A CA 1
ATOM 1767 C C . GLY A 1 235 ? 11.173 -6.241 9.588 1.00 94.81 235 GLY A C 1
ATOM 1768 O O . GLY A 1 235 ? 11.654 -6.451 10.698 1.00 94.81 235 GLY A O 1
ATOM 1769 N N . ALA A 1 236 ? 9.899 -5.866 9.421 1.00 94.94 236 ALA A N 1
ATOM 1770 C CA . ALA A 1 236 ? 8.979 -5.542 10.522 1.00 94.94 236 ALA A CA 1
ATOM 1771 C C . ALA A 1 236 ? 8.684 -6.739 11.455 1.00 94.94 236 ALA A C 1
ATOM 1773 O O . ALA A 1 236 ? 8.386 -6.568 12.639 1.00 94.94 236 ALA A O 1
ATOM 1774 N N . LEU A 1 237 ? 8.804 -7.963 10.936 1.00 94.00 237 LEU A N 1
ATOM 1775 C CA . LEU A 1 237 ? 8.725 -9.207 11.705 1.00 94.00 237 LEU A CA 1
ATOM 1776 C C . LEU A 1 237 ? 10.055 -9.614 12.372 1.00 94.00 237 LEU A C 1
ATOM 1778 O O . LEU A 1 237 ? 10.048 -10.521 13.201 1.00 94.00 237 LEU A O 1
ATOM 1782 N N . GLY A 1 238 ? 11.181 -8.975 12.037 1.00 88.62 238 GLY A N 1
ATOM 1783 C CA . GLY A 1 238 ? 12.512 -9.325 12.550 1.00 88.62 238 GLY A CA 1
ATOM 1784 C C . GLY A 1 238 ? 13.103 -10.615 11.963 1.00 88.62 238 GLY A C 1
ATOM 1785 O O . GLY A 1 238 ? 13.962 -11.231 12.586 1.00 88.62 238 GLY A O 1
ATOM 1786 N N . ILE A 1 239 ? 12.640 -11.043 10.784 1.00 78.88 239 ILE A N 1
ATOM 1787 C CA . ILE A 1 239 ? 12.978 -12.335 10.153 1.00 78.88 239 ILE A CA 1
ATOM 1788 C C . ILE A 1 239 ? 14.235 -12.245 9.254 1.00 78.88 239 ILE A C 1
ATOM 1790 O O . ILE A 1 239 ? 14.757 -13.268 8.820 1.00 78.88 239 ILE A O 1
ATOM 1794 N N . GLY A 1 240 ? 14.756 -11.040 8.989 1.00 60.75 240 GLY A N 1
ATOM 1795 C CA . GLY A 1 240 ? 15.881 -10.810 8.066 1.00 60.75 240 GLY A CA 1
ATOM 1796 C C . GLY A 1 240 ? 16.922 -9.800 8.557 1.00 60.75 240 GLY A C 1
ATOM 1797 O O . GLY A 1 240 ? 17.188 -8.830 7.847 1.00 60.75 240 GLY A O 1
ATOM 1798 N N . GLY A 1 241 ? 17.456 -10.006 9.766 1.00 45.50 241 GLY A N 1
ATOM 1799 C CA . GLY A 1 241 ? 18.602 -9.261 10.319 1.00 45.50 241 GLY A CA 1
ATOM 1800 C C . GLY A 1 241 ? 19.943 -9.927 10.028 1.00 45.50 241 GLY A C 1
ATOM 1801 O O . GLY A 1 241 ? 19.990 -11.174 10.109 1.00 45.50 241 GLY A O 1
#

Radius of gyration: 35.09 Å; chains: 1; bounding box: 67×124×54 Å

Foldseek 3Di:
DDDDDDDDDDDDDDDDDDDDDDDDDDDDDDDDDDDDDDDDDDDDDDDDDDDPPVPVVVVVVVVVVVVVVVVPPPPDPDDDPDPDDDPVVVVLFEAADPDADDPVLLVVLPWDFPDWWDCVQQPQFPTKTWTWDDQVNHDIKIKIKTFGPWSVSCVPRVVVQFVCQAALPHDLDQVSHRDNICSPVQWDADDARVRPDRDIGGQFQHWHRYIRMIMTIGHSHNVRNSVRRVSSVCSSVVNRD

Sequence (241 aa):
MVVAADISAALLRPHLTPSKCDLHRPSRLRTGYRKRVFIQGVATAASPPLSYSRLMNKTLISIIALTTLLSVFAIACGSNSGDGPHEADLLRKITASDRIFTAEDFLAIGMKKAKEYDVTGLTGATSAIYGFWKPGGGESVEYEIRFYPSHDEAVSNGTSFADEVTGPDGAVASDDVTWKEGTRDRRTSGFTIGGGGGSLAVKYGDYIIHSNVLILCQGRDSAQSLDRCWALINGALGIGG